Protein AF-A0AA92DVF0-F1 (afdb_monomer_lite)

Radius of gyration: 39.32 Å; chains: 1; bounding box: 80×49×133 Å

Foldseek 3Di:
DDDDDDDDDDDDDPPPDPPPPPLDDLVRLVVQLVVCVVVVPLVSNLVSLVSNVVVVDDPDLVSLVSPLVSCLVVVVNVVSQVSLVSSCVVCPPPDPCNVVSVVSNVVSCVVCVVVVVLVVVLVVQLVLQLDLVSNVVSVVVSVVVDPDDPDCVVCVVVSVVSVVVSVVCLVVLVVLLVVLVVQLVVLQVVLQDFDFFFWFAAADPVVQKTKTFGPDADDFDWKWWQFPVGDIFTWHWDDAPDRRMTIIHRPPCSVRDDGGITMTDRDDQCPDPSSVVSVVSSVVSCSSNVD

pLDDT: mean 74.43, std 17.53, range [37.34, 97.62]

Sequence (291 aa):
MHLAVPGFLAAALLVNAPSFAQALSFDQLADRLRSAIIADNQRQVLSVIEQIKATGQPAGNEILFFEGQARYRTGDTSNAFPVLVRYVNAVGQNGVNYPAAIQMLDAMEAKNAPYRNQMVQIIEGL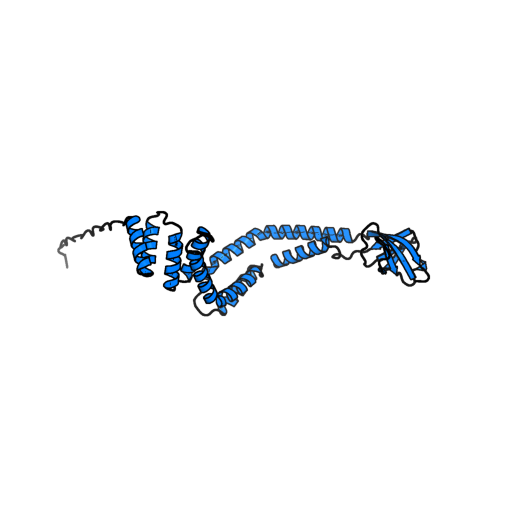IAAENATGARQRLSEAQQRLPGDQTLATFEPRIAKLEADAQRLRPRRERDLAVQQAALETCKADFQRTSSIGTIVDVKLDWAFAVVQFSGAVEPGPMEVVTADGPVITAKPGKVTGPNQLSISVGKEIAQVQVGQTVRRTYVAGETPACADAERMVKQLRQQLGL

Structure (mmCIF, N/CA/C/O backbone):
data_AF-A0AA92DVF0-F1
#
_entry.id   AF-A0AA92DVF0-F1
#
loop_
_atom_site.group_PDB
_atom_site.id
_atom_site.type_symbol
_atom_site.label_atom_id
_atom_site.label_alt_id
_atom_site.label_comp_id
_atom_site.label_asym_id
_atom_site.label_entity_id
_atom_site.label_seq_id
_atom_site.pdbx_PDB_ins_code
_atom_site.Cartn_x
_atom_site.Cartn_y
_atom_site.Cartn_z
_atom_site.occupancy
_atom_site.B_iso_or_equiv
_atom_site.auth_seq_id
_atom_site.auth_comp_id
_atom_site.auth_asym_id
_atom_site.auth_atom_id
_atom_site.pdbx_PDB_model_num
ATOM 1 N N . MET A 1 1 ? -8.403 -30.315 89.344 1.00 44.47 1 MET A N 1
ATOM 2 C CA . MET A 1 1 ? -8.737 -31.051 88.107 1.00 44.47 1 MET A CA 1
ATOM 3 C C . MET A 1 1 ? -10.126 -30.626 87.673 1.00 44.47 1 MET A C 1
ATOM 5 O O . MET A 1 1 ? -11.067 -30.788 88.435 1.00 44.47 1 MET A O 1
ATOM 9 N N . HIS A 1 2 ? -10.202 -29.972 86.516 1.00 44.72 2 HIS A N 1
ATOM 10 C CA . HIS A 1 2 ? -11.431 -29.504 85.877 1.00 44.72 2 HIS A CA 1
ATOM 11 C C . HIS A 1 2 ? -12.204 -30.671 85.258 1.00 44.72 2 HIS A C 1
ATOM 13 O O . HIS A 1 2 ? -11.570 -31.547 84.679 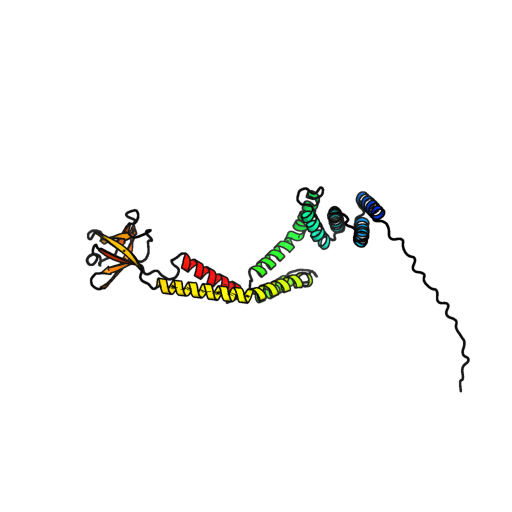1.00 44.72 2 HIS A O 1
ATOM 19 N N . LEU A 1 3 ? -13.538 -30.628 85.286 1.00 39.59 3 LEU A N 1
ATOM 20 C CA . LEU A 1 3 ? -14.384 -31.248 84.263 1.00 39.59 3 LEU A CA 1
ATOM 21 C C . LEU A 1 3 ? -15.698 -30.468 84.146 1.00 39.59 3 LEU A C 1
ATOM 23 O O . LEU A 1 3 ? -16.276 -30.028 85.137 1.00 39.59 3 LEU A O 1
ATOM 27 N N . ALA A 1 4 ? -16.057 -30.216 82.893 1.00 44.31 4 ALA A N 1
ATOM 28 C CA . ALA A 1 4 ? -16.919 -29.151 82.418 1.00 44.31 4 ALA A CA 1
ATOM 29 C C . ALA A 1 4 ? -18.378 -29.593 82.241 1.00 44.31 4 ALA A C 1
ATOM 31 O O . ALA A 1 4 ? -18.670 -30.747 81.936 1.00 44.31 4 ALA A O 1
ATOM 32 N N . VAL A 1 5 ? -19.274 -28.617 82.377 1.00 44.88 5 VAL A N 1
ATOM 33 C CA . VAL A 1 5 ? -20.696 -28.676 82.021 1.00 44.88 5 VAL A CA 1
ATOM 34 C C . VAL A 1 5 ? -20.841 -28.367 80.523 1.00 44.88 5 VAL A C 1
ATOM 36 O O . VAL A 1 5 ? -20.271 -27.367 80.082 1.00 44.88 5 VAL A O 1
ATOM 39 N N . PRO A 1 6 ? -21.608 -29.135 79.725 1.00 49.44 6 PRO A N 1
ATOM 40 C CA . PRO A 1 6 ? -21.949 -28.731 78.368 1.00 49.44 6 PRO A CA 1
ATOM 41 C C . PRO A 1 6 ? -23.251 -27.917 78.374 1.00 49.44 6 PRO A C 1
ATOM 43 O O . PRO A 1 6 ? -24.333 -28.438 78.640 1.00 49.44 6 PRO A O 1
ATOM 46 N N . GLY A 1 7 ? -23.137 -26.623 78.076 1.00 47.88 7 GLY A N 1
ATOM 47 C CA . GLY A 1 7 ? -24.266 -25.764 77.726 1.00 47.88 7 GLY A CA 1
ATOM 48 C C . GLY A 1 7 ? -24.576 -25.871 76.232 1.00 47.88 7 GLY A C 1
ATOM 49 O O . GLY A 1 7 ? -23.713 -25.605 75.398 1.00 47.88 7 GLY A O 1
ATOM 50 N N . PHE A 1 8 ? -25.807 -26.252 75.894 1.00 44.44 8 PHE A N 1
ATOM 51 C CA . PHE A 1 8 ? -26.343 -26.176 74.536 1.00 44.44 8 PHE A CA 1
ATOM 52 C C . PHE A 1 8 ? -26.750 -24.727 74.223 1.00 44.44 8 PHE A C 1
ATOM 54 O O . PHE A 1 8 ? -27.697 -24.206 74.807 1.00 44.44 8 PHE A O 1
ATOM 61 N N . LEU A 1 9 ? -26.054 -24.087 73.281 1.00 48.25 9 LEU A N 1
ATOM 62 C CA . LEU A 1 9 ? -26.496 -22.855 72.625 1.00 48.25 9 LEU A CA 1
ATOM 63 C C . LEU A 1 9 ? -27.202 -23.229 71.317 1.00 48.25 9 LEU A C 1
ATOM 65 O O . LEU A 1 9 ? -26.571 -23.706 70.375 1.00 48.25 9 LEU A O 1
ATOM 69 N N . ALA A 1 10 ? -28.517 -23.016 71.264 1.00 48.78 10 ALA A N 1
ATOM 70 C CA . ALA A 1 10 ? -29.298 -23.101 70.038 1.00 48.78 10 ALA A CA 1
ATOM 71 C C . ALA A 1 10 ? -29.093 -21.812 69.223 1.00 48.78 10 ALA A C 1
ATOM 73 O O . ALA A 1 10 ? -29.544 -20.738 69.620 1.00 48.78 10 ALA A O 1
ATOM 74 N N . ALA A 1 11 ? -28.393 -21.910 68.094 1.00 54.59 11 ALA A N 1
ATOM 75 C CA . ALA A 1 11 ? -28.257 -20.816 67.141 1.00 54.59 11 ALA A CA 1
ATOM 76 C C . ALA A 1 11 ? -29.515 -20.735 66.260 1.00 54.59 11 ALA A C 1
ATOM 78 O O . ALA A 1 11 ? -29.791 -21.635 65.467 1.00 54.59 11 ALA A O 1
ATOM 79 N N . ALA A 1 12 ? -30.275 -19.648 66.394 1.00 53.56 12 ALA A N 1
ATOM 80 C CA . ALA A 1 12 ? -31.343 -19.293 65.470 1.00 53.56 12 ALA A CA 1
ATOM 81 C C . ALA A 1 12 ? -30.730 -18.849 64.130 1.00 53.56 12 ALA A C 1
ATOM 83 O O . ALA A 1 12 ? -30.174 -17.758 64.013 1.00 53.56 12 ALA A O 1
ATOM 84 N N . LEU A 1 13 ? -30.816 -19.709 63.115 1.00 49.81 13 LEU A N 1
ATOM 85 C CA . LEU A 1 13 ? -30.497 -19.366 61.731 1.00 49.81 13 LEU A CA 1
ATOM 86 C C . LEU A 1 13 ? -31.631 -18.503 61.160 1.00 49.81 13 LEU A C 1
ATOM 88 O O . LEU A 1 13 ? -32.675 -19.009 60.756 1.00 49.81 13 LEU A O 1
ATOM 92 N N . LEU A 1 14 ? -31.416 -17.187 61.133 1.00 48.34 14 LEU A N 1
ATOM 93 C CA . LEU A 1 14 ? -32.176 -16.252 60.303 1.00 48.34 14 LEU A CA 1
ATOM 94 C C . LEU A 1 14 ? -31.907 -16.587 58.832 1.00 48.34 14 LEU A C 1
ATOM 96 O O . LEU A 1 14 ? -30.870 -16.234 58.272 1.00 48.34 14 LEU A O 1
ATOM 100 N N . VAL A 1 15 ? -32.843 -17.300 58.207 1.00 51.94 15 VAL A N 1
ATOM 101 C CA . VAL A 1 15 ? -32.852 -17.514 56.761 1.00 51.94 15 VAL A CA 1
ATOM 102 C C . VAL A 1 15 ? -33.201 -16.178 56.108 1.00 51.94 15 VAL A C 1
ATOM 104 O O . VAL A 1 15 ? -34.354 -15.753 56.109 1.00 51.94 15 VAL A O 1
ATOM 107 N N . ASN A 1 16 ? -32.185 -15.500 55.577 1.00 48.94 16 ASN A N 1
ATOM 108 C CA . ASN A 1 16 ? -32.344 -14.367 54.672 1.00 48.94 16 ASN A CA 1
ATOM 109 C C . ASN A 1 16 ? -33.044 -14.889 53.408 1.00 48.94 16 ASN A C 1
ATOM 111 O O . ASN A 1 16 ? -32.402 -15.462 52.527 1.00 48.94 16 ASN A O 1
ATOM 115 N N . ALA A 1 17 ? -34.371 -14.769 53.343 1.00 50.56 17 ALA A N 1
ATOM 116 C CA . ALA A 1 17 ? -35.107 -15.058 52.122 1.00 50.56 17 ALA A CA 1
ATOM 117 C C . ALA A 1 17 ? -34.643 -14.058 51.047 1.00 50.56 17 ALA A C 1
ATOM 119 O O . ALA A 1 17 ? -34.731 -12.849 51.280 1.00 50.56 17 ALA A O 1
ATOM 120 N N . PRO A 1 18 ? -34.121 -14.508 49.893 1.00 54.88 18 PRO A N 1
ATOM 121 C CA . PRO A 1 18 ? -33.790 -13.595 48.815 1.00 54.88 18 PRO A CA 1
ATOM 122 C C . PRO A 1 18 ? -35.089 -12.956 48.322 1.00 54.88 18 PRO A C 1
ATOM 124 O O . PRO A 1 18 ? -35.945 -13.618 47.736 1.00 54.88 18 PRO A O 1
ATOM 127 N N . SER A 1 19 ? -35.248 -11.658 48.581 1.00 48.78 19 SER A N 1
ATOM 128 C CA . SER A 1 19 ? -36.258 -10.842 47.919 1.00 48.78 19 SER A CA 1
ATOM 129 C C . SER A 1 19 ? -35.983 -10.896 46.421 1.00 48.78 19 SER A C 1
ATOM 131 O O . SER A 1 19 ? -35.044 -10.271 45.930 1.00 48.78 19 SER A O 1
ATOM 133 N N . PHE A 1 20 ? -36.785 -11.674 45.695 1.00 51.75 20 PHE A N 1
ATOM 134 C CA . PHE A 1 20 ? -36.816 -11.660 44.240 1.00 51.75 20 PHE A CA 1
ATOM 135 C C . PHE A 1 20 ? -37.270 -10.265 43.801 1.00 51.75 20 PHE A C 1
ATOM 137 O O . PHE A 1 20 ? -38.464 -9.973 43.747 1.00 51.75 20 PHE A O 1
ATOM 144 N N . ALA A 1 21 ? -36.312 -9.372 43.547 1.00 57.97 21 ALA A N 1
ATOM 145 C CA . ALA A 1 21 ? -36.584 -8.109 42.884 1.00 57.97 21 ALA A CA 1
ATOM 146 C C . ALA A 1 21 ? -37.240 -8.443 41.541 1.00 57.97 21 ALA A C 1
ATOM 148 O O . ALA A 1 21 ? -36.637 -9.118 40.705 1.00 57.97 21 ALA A O 1
ATOM 149 N N . GLN A 1 22 ? -38.499 -8.042 41.365 1.00 63.72 22 GLN A N 1
ATOM 150 C CA . GLN A 1 22 ? -39.211 -8.254 40.111 1.00 63.72 22 GLN A CA 1
ATOM 151 C C . GLN A 1 22 ? -38.410 -7.582 38.994 1.00 63.72 22 GLN A C 1
ATOM 153 O O . GLN A 1 22 ? -38.194 -6.369 39.024 1.00 63.72 22 GLN A O 1
ATOM 158 N N . ALA A 1 23 ? -37.924 -8.379 38.042 1.00 74.19 23 ALA A N 1
ATOM 159 C CA . ALA A 1 23 ? -37.260 -7.853 36.863 1.00 74.19 23 ALA A CA 1
ATOM 160 C C . ALA A 1 23 ? -38.262 -6.975 36.100 1.00 74.19 23 ALA A C 1
ATOM 162 O O . ALA A 1 23 ? -39.369 -7.419 35.791 1.00 74.19 23 ALA A O 1
ATOM 163 N N . LEU A 1 24 ? -37.894 -5.719 35.844 1.00 82.81 24 LEU A N 1
ATOM 164 C CA . LEU A 1 24 ? -38.727 -4.791 35.079 1.00 82.81 24 LEU A CA 1
ATOM 165 C C . LEU A 1 24 ? -38.908 -5.314 33.652 1.00 82.81 24 LEU A C 1
ATOM 167 O O . LEU A 1 24 ? -37.975 -5.874 33.072 1.00 82.81 24 LEU A O 1
ATOM 171 N N . SER A 1 25 ? -40.092 -5.103 33.077 1.00 88.62 25 SER A N 1
ATOM 172 C CA . SER A 1 25 ? -40.320 -5.431 31.669 1.00 88.62 25 SER A CA 1
ATOM 173 C C . SER A 1 25 ? -39.536 -4.486 30.753 1.00 88.62 25 SER A C 1
ATOM 175 O O . SER A 1 25 ? -39.168 -3.373 31.139 1.00 88.62 25 SER A O 1
ATOM 177 N N . PHE A 1 26 ? -39.301 -4.910 29.510 1.00 87.94 26 PHE A N 1
ATOM 178 C CA . PHE A 1 26 ? -38.619 -4.081 28.515 1.00 87.94 26 PHE A CA 1
ATOM 179 C C . PHE A 1 26 ? -39.342 -2.749 28.274 1.00 87.94 26 PHE A C 1
ATOM 181 O O . PHE A 1 26 ? -38.689 -1.710 28.249 1.00 87.94 26 PHE A O 1
ATOM 188 N N . ASP A 1 27 ? -40.676 -2.751 28.205 1.00 89.06 27 ASP A N 1
ATOM 189 C CA . ASP A 1 27 ? -41.469 -1.527 28.023 1.00 89.06 27 ASP A CA 1
ATOM 190 C C . ASP A 1 27 ? -41.260 -0.533 29.174 1.00 89.06 27 ASP A C 1
ATOM 192 O O . ASP A 1 27 ? -41.041 0.658 28.952 1.00 89.06 27 ASP A O 1
ATOM 196 N N . GLN A 1 28 ? -41.218 -1.028 30.417 1.00 92.56 28 GLN A N 1
ATOM 197 C CA . GLN A 1 28 ? -40.936 -0.196 31.589 1.00 92.56 28 GLN A CA 1
ATOM 198 C C . GLN A 1 28 ? -39.520 0.389 31.545 1.00 92.56 28 GLN A C 1
ATOM 200 O O . GLN A 1 28 ? -39.304 1.531 31.959 1.00 92.56 28 GLN A O 1
ATOM 205 N N . LEU A 1 29 ? -38.542 -0.378 31.056 1.00 93.00 29 LEU A N 1
ATOM 206 C CA . LEU A 1 29 ? -37.174 0.102 30.874 1.00 93.00 29 LEU A CA 1
ATOM 207 C C . LEU A 1 29 ? -37.075 1.128 29.738 1.00 93.00 29 LEU A C 1
ATOM 209 O O . LEU A 1 29 ? -36.377 2.129 29.893 1.00 93.00 29 LEU A O 1
ATOM 213 N N . ALA A 1 30 ? -37.799 0.932 28.636 1.00 90.94 30 ALA A N 1
ATOM 214 C CA . ALA A 1 30 ? -37.848 1.867 27.517 1.00 90.94 30 ALA A CA 1
ATOM 215 C C . ALA A 1 30 ? -38.455 3.218 27.931 1.00 90.94 30 ALA A C 1
ATOM 217 O O . ALA A 1 30 ? -37.895 4.272 27.616 1.00 90.94 30 ALA A O 1
ATOM 218 N N . ASP A 1 31 ? -39.542 3.205 28.707 1.00 93.25 31 ASP A N 1
ATOM 219 C CA . ASP A 1 31 ? -40.141 4.426 29.249 1.00 93.25 31 ASP A CA 1
ATOM 220 C C . ASP A 1 31 ? -39.204 5.129 30.238 1.00 93.25 31 ASP A C 1
ATOM 222 O O . ASP A 1 31 ? -39.013 6.344 30.152 1.00 93.25 31 ASP A O 1
ATOM 226 N N . ARG A 1 32 ? -38.530 4.376 31.120 1.00 95.00 32 ARG A N 1
ATOM 227 C CA . ARG A 1 32 ? -37.506 4.935 32.020 1.00 95.00 32 ARG A CA 1
ATOM 228 C C . ARG A 1 32 ? -36.341 5.557 31.261 1.00 95.00 32 ARG A C 1
ATOM 230 O O . ARG A 1 32 ? -35.862 6.615 31.666 1.00 95.00 32 ARG A O 1
ATOM 237 N N . LEU A 1 33 ? -35.891 4.926 30.176 1.00 95.69 33 LEU A N 1
ATOM 238 C CA . LEU A 1 33 ? -34.829 5.461 29.330 1.00 95.69 33 LEU A CA 1
ATOM 239 C C . LEU A 1 33 ? -35.277 6.780 28.699 1.00 95.69 33 LEU A C 1
ATOM 241 O O . LEU A 1 33 ? -34.550 7.768 28.773 1.00 95.69 33 LEU A O 1
ATOM 245 N N . ARG A 1 34 ? -36.497 6.825 28.151 1.00 94.00 34 ARG A N 1
ATOM 246 C CA . ARG A 1 34 ? -37.074 8.048 27.583 1.00 94.00 34 ARG A CA 1
ATOM 247 C C . ARG A 1 34 ? -37.137 9.168 28.624 1.00 94.00 34 ARG A C 1
ATOM 249 O O . ARG A 1 34 ? -36.695 10.278 28.340 1.00 94.00 34 ARG A O 1
ATOM 256 N N . SER A 1 35 ? -37.625 8.883 29.832 1.00 96.06 35 SER A N 1
ATOM 257 C CA . SER A 1 35 ? -37.661 9.861 30.926 1.00 96.06 35 SER A CA 1
ATOM 258 C C . SER A 1 35 ? -36.265 10.353 31.312 1.00 96.06 35 SER A C 1
ATOM 260 O O . SER A 1 35 ? -36.084 11.551 31.509 1.00 96.06 35 SER A O 1
ATOM 262 N N . ALA A 1 36 ? -35.273 9.461 31.381 1.00 96.38 36 ALA A N 1
ATOM 263 C CA . ALA A 1 36 ? -33.895 9.825 31.708 1.00 96.38 36 ALA A CA 1
ATOM 264 C C . ALA A 1 36 ? -33.249 10.717 30.634 1.00 96.38 36 ALA A C 1
ATOM 266 O O . ALA A 1 36 ? -32.546 11.665 30.980 1.00 96.38 36 ALA A O 1
ATOM 267 N N . ILE A 1 37 ? -33.521 10.446 29.351 1.00 95.56 37 ILE A N 1
ATOM 268 C CA . ILE A 1 37 ? -33.066 11.270 28.221 1.00 95.56 37 ILE A CA 1
ATOM 269 C C . ILE A 1 37 ? -33.705 12.662 28.282 1.00 95.56 37 ILE A C 1
ATOM 271 O O . ILE A 1 37 ? -32.996 13.660 28.183 1.00 95.56 37 ILE A O 1
ATOM 275 N N . ILE A 1 38 ? -35.026 12.742 28.485 1.00 95.44 38 ILE A N 1
ATOM 276 C CA . ILE A 1 38 ? -35.753 14.022 28.586 1.00 95.44 38 ILE A CA 1
ATOM 277 C C . ILE A 1 38 ? -35.256 14.845 29.781 1.00 95.44 38 ILE A C 1
ATOM 279 O O . ILE A 1 38 ? -35.115 16.059 29.675 1.00 95.44 38 ILE A O 1
ATOM 283 N N . ALA A 1 39 ? -34.965 14.188 30.904 1.00 96.00 39 ALA A N 1
ATOM 284 C CA . ALA A 1 39 ? -34.434 14.828 32.104 1.00 96.00 39 ALA A CA 1
ATOM 285 C C . ALA A 1 39 ? -32.934 15.182 32.015 1.00 96.00 39 ALA A C 1
ATOM 287 O O . ALA A 1 39 ? -32.376 15.663 32.999 1.00 96.00 39 ALA A O 1
ATOM 288 N N . ASP A 1 40 ? -32.272 14.907 30.885 1.00 95.31 40 ASP A N 1
ATOM 289 C CA . ASP A 1 40 ? -30.829 15.092 30.670 1.00 95.31 40 ASP A CA 1
ATOM 290 C C . ASP A 1 40 ? -29.941 14.399 31.733 1.00 95.31 40 ASP A C 1
ATOM 292 O O . ASP A 1 40 ? -28.803 14.791 32.004 1.00 95.31 40 ASP A O 1
ATOM 296 N N . ASN A 1 41 ? -30.448 13.329 32.358 1.00 97.38 41 ASN A N 1
ATOM 297 C CA . ASN A 1 41 ? -29.764 12.630 33.443 1.00 97.38 41 ASN A CA 1
ATOM 298 C C . ASN A 1 41 ? -28.877 11.501 32.902 1.00 97.38 41 ASN A C 1
ATOM 300 O O . ASN A 1 41 ? -29.259 10.330 32.869 1.00 97.38 41 ASN A O 1
ATOM 304 N N . GLN A 1 42 ? -27.651 11.851 32.521 1.00 97.19 42 GLN A N 1
ATOM 305 C CA . GLN A 1 42 ? -26.727 10.943 31.831 1.00 97.19 42 GLN A CA 1
ATOM 306 C C . GLN A 1 42 ? -26.360 9.688 32.636 1.00 97.19 42 GLN A C 1
ATOM 308 O O . GLN A 1 42 ? -26.254 8.599 32.075 1.00 97.19 42 GLN A O 1
ATOM 313 N N . ARG A 1 43 ? -26.228 9.794 33.966 1.00 95.81 43 ARG A N 1
ATOM 314 C CA . ARG A 1 43 ? -25.965 8.620 34.822 1.00 95.81 43 ARG A CA 1
ATOM 315 C C . ARG A 1 43 ? -27.140 7.645 34.808 1.00 95.81 43 ARG A C 1
ATOM 317 O O . ARG A 1 43 ? -26.937 6.435 34.761 1.00 95.81 43 ARG A O 1
ATOM 324 N N . GLN A 1 44 ? -28.362 8.173 34.827 1.00 96.25 44 GLN A N 1
ATOM 325 C CA . GLN A 1 44 ? -29.567 7.356 34.750 1.00 96.25 44 GLN A CA 1
ATOM 326 C C . GLN A 1 44 ? -29.741 6.745 33.356 1.00 96.25 44 GLN A C 1
ATOM 328 O O . GLN A 1 44 ? -30.097 5.574 33.272 1.00 96.25 44 GLN A O 1
ATOM 333 N N . VAL A 1 45 ? -29.419 7.477 32.282 1.00 97.62 45 VAL A N 1
ATOM 334 C CA . VAL A 1 45 ? -29.387 6.933 30.912 1.00 97.62 45 VAL A CA 1
ATOM 335 C C . VAL A 1 45 ? -28.475 5.707 30.846 1.00 97.62 45 VAL A C 1
ATOM 337 O O . VAL A 1 45 ? -28.922 4.644 30.424 1.00 97.62 45 VAL A O 1
ATOM 340 N N . LEU A 1 46 ? -27.234 5.811 31.336 1.00 97.25 46 LEU A N 1
ATOM 341 C CA . LEU A 1 46 ? -26.288 4.687 31.339 1.00 97.25 46 LEU A CA 1
ATOM 342 C C . LEU A 1 46 ? -26.800 3.499 32.159 1.00 97.25 46 LEU A C 1
ATOM 344 O O . LEU A 1 46 ? -26.804 2.373 31.665 1.00 97.25 46 LEU A O 1
ATOM 348 N N . SER A 1 47 ? -27.303 3.753 33.370 1.00 96.38 47 SER A N 1
ATOM 349 C CA . SER A 1 47 ? -27.841 2.701 34.239 1.00 96.38 47 SER A CA 1
ATOM 350 C C . SER A 1 47 ? -29.033 1.968 33.614 1.00 96.38 47 SER A C 1
ATOM 352 O O . SER A 1 47 ? -29.132 0.745 33.720 1.00 96.38 47 SER A O 1
ATOM 354 N N . VAL A 1 48 ? -29.940 2.685 32.942 1.00 95.88 48 VAL A N 1
ATOM 355 C CA . VAL A 1 48 ? -31.099 2.065 32.283 1.00 95.88 48 VAL A CA 1
ATOM 356 C C . VAL A 1 48 ? -30.674 1.302 31.026 1.00 95.88 48 VAL A C 1
ATOM 358 O O . VAL A 1 48 ? -31.181 0.211 30.786 1.00 95.88 48 VAL A O 1
ATOM 361 N N . ILE A 1 49 ? -29.708 1.807 30.252 1.00 96.50 49 ILE A N 1
ATOM 362 C CA . ILE A 1 49 ? -29.163 1.092 29.086 1.00 96.50 49 ILE A CA 1
ATOM 363 C C . ILE A 1 49 ? -28.509 -0.232 29.500 1.00 96.50 49 ILE A C 1
ATOM 365 O O . ILE A 1 49 ? -28.697 -1.242 28.823 1.00 96.50 49 ILE A O 1
ATOM 369 N N . GLU A 1 50 ? -27.777 -0.263 30.615 1.00 94.81 50 GLU A N 1
ATOM 370 C CA . GLU A 1 50 ? -27.214 -1.506 31.155 1.00 94.81 50 GLU A CA 1
ATOM 371 C C . GLU A 1 50 ? -28.306 -2.507 31.551 1.00 94.81 50 GLU A C 1
ATOM 373 O O . GLU A 1 50 ? -28.206 -3.685 31.207 1.00 94.81 50 GLU A O 1
ATOM 378 N N . GLN A 1 51 ? -29.389 -2.039 32.183 1.00 94.12 51 GLN A N 1
ATOM 379 C CA . GLN A 1 51 ? -30.550 -2.879 32.497 1.00 94.12 51 GLN A CA 1
ATOM 380 C C . GLN A 1 51 ? -31.218 -3.426 31.229 1.00 94.12 51 GLN A C 1
ATOM 382 O O . GLN A 1 51 ? -31.528 -4.613 31.176 1.00 94.12 51 GLN A O 1
ATOM 387 N N . ILE A 1 52 ? -31.384 -2.603 30.186 1.00 92.75 52 ILE A N 1
ATOM 388 C CA . ILE A 1 52 ? -31.934 -3.039 28.893 1.00 92.75 52 ILE A CA 1
ATOM 389 C C . ILE A 1 52 ? -31.045 -4.117 28.270 1.00 92.75 52 ILE A C 1
ATOM 391 O O . ILE A 1 52 ? -31.549 -5.162 27.866 1.00 92.75 52 ILE A O 1
ATOM 395 N N . LYS A 1 53 ? -29.722 -3.923 28.242 1.00 91.38 53 LYS A N 1
ATOM 396 C CA . LYS A 1 53 ? -28.777 -4.925 27.719 1.00 91.38 53 LYS A CA 1
ATOM 397 C C . LYS A 1 53 ? -28.842 -6.241 28.493 1.00 91.38 53 LYS A C 1
ATOM 399 O O . LYS A 1 53 ? -28.765 -7.303 27.880 1.00 91.38 53 LYS A O 1
ATOM 404 N N . ALA A 1 54 ? -29.021 -6.178 29.813 1.00 90.44 54 ALA A N 1
ATOM 405 C CA . ALA A 1 54 ? -29.151 -7.360 30.663 1.00 90.44 54 ALA A CA 1
ATOM 406 C C . ALA A 1 54 ? -30.406 -8.196 30.353 1.00 90.44 54 ALA A C 1
ATOM 408 O O . ALA A 1 54 ? -30.419 -9.390 30.640 1.00 90.44 54 ALA A O 1
ATOM 409 N N . THR A 1 55 ? -31.433 -7.614 29.720 1.00 88.88 55 THR A N 1
ATOM 410 C CA . THR A 1 55 ? -32.605 -8.379 29.252 1.00 88.88 55 THR A CA 1
ATOM 411 C C . THR A 1 55 ? -32.302 -9.284 28.053 1.00 88.88 55 THR A C 1
ATOM 413 O O . THR A 1 55 ? -33.086 -10.183 27.758 1.00 88.88 55 THR A O 1
ATOM 416 N N . GLY A 1 56 ? -31.201 -9.041 27.328 1.00 87.38 56 GLY A N 1
ATOM 417 C CA . GLY A 1 56 ? -30.859 -9.748 26.089 1.00 87.38 56 GLY A CA 1
ATOM 418 C C . GLY A 1 56 ? -31.763 -9.422 24.892 1.00 87.38 56 GLY A C 1
ATOM 419 O O . GLY A 1 56 ? -31.559 -9.975 23.812 1.00 87.38 56 GLY A O 1
ATOM 420 N N . GLN A 1 57 ? -32.748 -8.536 25.055 1.00 85.00 57 GLN A N 1
ATOM 421 C CA . GLN A 1 57 ? -33.652 -8.145 23.977 1.00 85.00 57 GLN A CA 1
ATOM 422 C C . GLN A 1 57 ? -33.006 -7.107 23.039 1.00 85.00 57 GLN A C 1
ATOM 424 O O . GLN A 1 57 ? -32.220 -6.264 23.484 1.00 85.00 57 GLN A O 1
ATOM 429 N N . PRO A 1 58 ? -33.325 -7.135 21.732 1.00 85.19 58 PRO A N 1
ATOM 430 C CA . PRO A 1 58 ? -32.795 -6.173 20.773 1.00 85.19 58 PRO A CA 1
ATOM 431 C C . PRO A 1 58 ? -33.407 -4.783 21.002 1.00 85.19 58 PRO A C 1
ATOM 433 O O . PRO A 1 58 ? -34.596 -4.575 20.789 1.00 85.19 58 PRO A O 1
ATOM 436 N N . ALA A 1 59 ? -32.581 -3.813 21.398 1.00 83.00 59 ALA A N 1
ATOM 437 C CA . ALA A 1 59 ? -33.024 -2.459 21.756 1.00 83.00 59 ALA A CA 1
ATOM 438 C C . ALA A 1 59 ? -32.897 -1.411 20.628 1.00 83.00 59 ALA A C 1
ATOM 440 O O . ALA A 1 59 ? -33.002 -0.211 20.881 1.00 83.00 59 ALA A O 1
ATOM 441 N N . GLY A 1 60 ? -32.656 -1.852 19.389 1.00 89.19 60 GLY A N 1
ATOM 442 C CA . GLY A 1 60 ? -32.389 -0.970 18.248 1.00 89.19 60 GLY A CA 1
ATOM 443 C C . GLY A 1 60 ? -30.983 -0.361 18.266 1.00 89.19 60 GLY A C 1
ATOM 444 O O . GLY A 1 60 ? -30.206 -0.559 19.200 1.00 89.19 60 GLY A O 1
ATOM 445 N N . ASN A 1 61 ? -30.633 0.375 17.209 1.00 88.75 61 ASN A N 1
ATOM 446 C CA . ASN A 1 61 ? -29.305 0.985 17.077 1.00 88.75 61 ASN A CA 1
ATOM 447 C C . ASN A 1 61 ? -29.212 2.314 17.842 1.00 88.75 61 ASN A C 1
ATOM 449 O O . ASN A 1 61 ? -28.132 2.732 18.249 1.00 88.75 61 ASN A O 1
ATOM 453 N N . GLU A 1 62 ? -30.342 2.965 18.086 1.00 92.25 62 GLU A N 1
ATOM 454 C CA . GLU A 1 62 ? -30.486 4.249 18.765 1.00 92.25 62 GLU A CA 1
ATOM 455 C C . GLU A 1 62 ? -29.962 4.199 20.202 1.00 92.25 62 GLU A C 1
ATOM 457 O O . GLU A 1 62 ? -29.422 5.190 20.695 1.00 92.25 62 GLU A O 1
ATOM 462 N N . ILE A 1 63 ? -30.029 3.032 20.851 1.00 95.19 63 ILE A N 1
ATOM 463 C CA . ILE A 1 63 ? -29.453 2.837 22.182 1.00 95.19 63 ILE A CA 1
ATOM 464 C C . ILE A 1 63 ? -27.939 3.094 22.194 1.00 95.19 63 ILE A C 1
ATOM 466 O O . ILE A 1 63 ? -27.418 3.623 23.172 1.00 95.19 63 ILE A O 1
ATOM 470 N N . LEU A 1 64 ? -27.238 2.788 21.093 1.00 90.19 64 LEU A N 1
ATOM 471 C CA . LEU A 1 64 ? -25.806 3.053 20.955 1.00 90.19 64 LEU A CA 1
ATOM 472 C C . LEU A 1 64 ? -25.540 4.559 20.915 1.00 90.19 64 LEU A C 1
ATOM 474 O O . LEU A 1 64 ? -24.590 5.028 21.533 1.00 90.19 64 LEU A O 1
ATOM 478 N N . PHE A 1 65 ? -26.386 5.335 20.234 1.00 96.75 65 PHE A N 1
ATOM 479 C CA . PHE A 1 65 ? -26.242 6.789 20.222 1.00 96.75 65 PHE A CA 1
ATOM 480 C C . PHE A 1 65 ? -26.422 7.379 21.624 1.00 96.75 65 PHE A C 1
ATOM 482 O O . PHE A 1 65 ? -25.558 8.127 22.078 1.00 96.75 65 PHE A O 1
ATOM 489 N N . PHE A 1 66 ? -27.497 7.013 22.328 1.00 97.62 66 PHE A N 1
ATOM 490 C CA . PHE A 1 66 ? -27.764 7.545 23.668 1.00 97.62 66 PHE A CA 1
ATOM 491 C C . PHE A 1 66 ? -26.714 7.108 24.691 1.00 97.62 66 PHE A C 1
ATOM 493 O O . PHE A 1 66 ? -26.298 7.915 25.520 1.00 97.62 66 PHE A O 1
ATOM 500 N N . GLU A 1 67 ? -26.214 5.873 24.603 1.00 96.81 67 GLU A N 1
ATOM 501 C CA . GLU A 1 67 ? -25.087 5.428 25.424 1.00 96.81 67 GLU A CA 1
ATOM 502 C C . GLU A 1 67 ? -23.826 6.249 25.134 1.00 96.81 67 GLU A C 1
ATOM 504 O O . GLU A 1 67 ? -23.174 6.738 26.056 1.00 96.81 67 GLU A O 1
ATOM 509 N N . GLY A 1 68 ? -23.486 6.416 23.855 1.00 94.31 68 GLY A N 1
ATOM 510 C CA . GLY A 1 68 ? -22.312 7.170 23.429 1.00 94.31 68 GLY A CA 1
ATOM 511 C C . GLY A 1 68 ? -22.369 8.635 23.862 1.00 94.31 68 GLY A C 1
ATOM 512 O O . GLY A 1 68 ? -21.404 9.153 24.423 1.00 94.31 68 GLY A O 1
ATOM 513 N N . GLN A 1 69 ? -23.522 9.281 23.674 1.00 97.25 69 GLN A N 1
ATOM 514 C CA . GLN A 1 69 ? -23.781 10.650 24.116 1.00 97.25 69 GLN A CA 1
ATOM 515 C C . GLN A 1 69 ? -23.670 10.779 25.638 1.00 97.25 69 GLN A C 1
ATOM 517 O O . GLN A 1 69 ? -23.033 11.717 26.122 1.00 97.25 69 GLN A O 1
ATOM 522 N N . ALA A 1 70 ? -24.249 9.843 26.393 1.00 97.62 70 ALA A N 1
ATOM 523 C CA . ALA A 1 70 ? -24.213 9.889 27.847 1.00 97.62 70 ALA A CA 1
ATOM 524 C C . ALA A 1 70 ? -22.793 9.745 28.394 1.00 97.62 70 ALA A C 1
ATOM 526 O O . ALA A 1 70 ? -22.372 10.574 29.200 1.00 97.62 70 ALA A O 1
ATOM 527 N N . ARG A 1 71 ? -22.015 8.780 27.883 1.00 94.94 71 ARG A N 1
ATOM 528 C CA . ARG A 1 71 ? -20.594 8.617 28.241 1.00 94.94 71 ARG A CA 1
ATOM 529 C C . ARG A 1 71 ? -19.773 9.856 27.902 1.00 94.94 71 ARG A C 1
ATOM 531 O O . ARG A 1 71 ? -18.972 10.311 28.716 1.00 94.94 71 ARG A O 1
ATOM 538 N N . TYR A 1 72 ? -19.999 10.434 26.721 1.00 94.44 72 TYR A N 1
ATOM 539 C CA . TYR A 1 72 ? -19.320 11.656 26.301 1.00 94.44 72 TYR A CA 1
ATOM 540 C C . TYR A 1 72 ? -19.602 12.813 27.269 1.00 94.44 72 TYR A C 1
ATOM 542 O O . TYR A 1 72 ? -18.671 13.460 27.751 1.00 94.44 72 TYR A O 1
ATOM 550 N N . ARG A 1 73 ? -20.875 13.029 27.621 1.00 95.25 73 ARG A N 1
ATOM 551 C CA . ARG A 1 73 ? -21.300 14.091 28.547 1.00 95.25 73 ARG A CA 1
ATOM 552 C C . ARG A 1 73 ? -20.820 13.876 29.982 1.00 95.25 73 ARG A C 1
ATOM 554 O O . ARG A 1 73 ? -20.576 14.854 30.680 1.00 95.25 73 ARG A O 1
ATOM 561 N N . THR A 1 74 ? -20.627 12.633 30.423 1.00 93.69 74 THR A N 1
ATOM 562 C CA . THR A 1 74 ? -20.022 12.332 31.734 1.00 93.69 74 THR A CA 1
ATOM 563 C C . THR A 1 74 ? -18.491 12.399 31.736 1.00 93.69 74 THR A C 1
ATOM 565 O O . THR A 1 74 ? -17.882 12.124 32.765 1.00 93.69 74 THR A O 1
ATOM 568 N N . GLY A 1 75 ? -17.855 12.748 30.611 1.00 89.94 75 GLY A N 1
ATOM 569 C CA . GLY A 1 75 ? -16.396 12.823 30.478 1.00 89.94 75 GLY A CA 1
ATOM 570 C C . GLY A 1 75 ? -15.705 11.477 30.226 1.00 89.94 75 GLY A C 1
ATOM 571 O O . GLY A 1 75 ? -14.485 11.443 30.067 1.00 89.94 75 GLY A O 1
ATOM 572 N N . ASP A 1 76 ? -16.463 10.384 30.110 1.00 87.31 76 ASP A N 1
ATOM 573 C CA . ASP A 1 76 ? -15.982 9.025 29.825 1.00 87.31 76 ASP A CA 1
ATOM 574 C C . ASP A 1 76 ? -15.732 8.838 28.315 1.00 87.31 76 ASP A C 1
ATOM 576 O O . ASP A 1 76 ? -16.334 8.014 27.622 1.00 87.31 76 ASP A O 1
ATOM 580 N N . THR A 1 77 ? -14.871 9.697 27.767 1.00 83.25 77 THR A N 1
ATOM 581 C CA . THR A 1 77 ? -14.630 9.803 26.318 1.00 83.25 77 THR A CA 1
ATOM 582 C C . THR A 1 77 ? -13.995 8.548 25.712 1.00 83.25 77 THR A C 1
ATOM 584 O O . THR A 1 77 ? -14.282 8.219 24.560 1.00 83.25 77 THR A O 1
ATOM 587 N N . SER A 1 78 ? -13.194 7.807 26.487 1.00 75.56 78 SER A N 1
ATOM 588 C CA . SER A 1 78 ? -12.561 6.550 26.064 1.00 75.56 78 SER A CA 1
ATOM 589 C C . SER A 1 78 ? -13.589 5.467 25.739 1.00 75.56 78 SER A C 1
ATOM 591 O O . SER A 1 78 ? -13.433 4.760 24.744 1.00 75.56 78 SER A O 1
ATOM 593 N N . ASN A 1 79 ? -14.665 5.370 26.524 1.00 80.25 79 ASN A N 1
ATOM 594 C CA . ASN A 1 79 ? -15.755 4.430 26.268 1.00 80.25 79 ASN A CA 1
ATOM 595 C C . ASN A 1 79 ? -16.833 5.014 25.340 1.00 80.25 79 ASN A C 1
ATOM 597 O O . ASN A 1 79 ? -17.519 4.256 24.655 1.00 80.25 79 ASN A O 1
ATOM 601 N N . ALA A 1 80 ? -16.980 6.341 25.272 1.00 82.69 80 ALA A N 1
ATOM 602 C CA . ALA A 1 80 ? -17.912 6.998 24.354 1.00 82.69 80 ALA A CA 1
ATOM 603 C C . ALA A 1 80 ? -17.543 6.764 22.879 1.00 82.69 80 ALA A C 1
ATOM 605 O O . ALA A 1 80 ? -18.405 6.417 22.068 1.00 82.69 80 ALA A O 1
ATOM 606 N N . PHE A 1 81 ? -16.258 6.905 22.537 1.00 79.62 81 PHE A N 1
ATOM 607 C CA . PHE A 1 81 ? -15.762 6.803 21.163 1.00 79.62 81 PHE A CA 1
ATOM 608 C C . PHE A 1 81 ? -16.128 5.475 20.464 1.00 79.62 81 PHE A C 1
ATOM 610 O O . PHE A 1 81 ? -16.815 5.512 19.439 1.00 79.62 81 PHE A O 1
ATOM 617 N N . PRO A 1 82 ? -15.765 4.283 20.989 1.00 67.25 82 PRO A N 1
ATOM 618 C CA . PRO A 1 82 ? -16.095 3.016 20.331 1.00 67.25 82 PRO A CA 1
ATOM 619 C C . PRO A 1 82 ? -17.606 2.742 20.271 1.00 67.25 82 PRO A C 1
ATOM 621 O O . PRO A 1 82 ? -18.072 2.008 19.398 1.00 67.25 82 PRO A O 1
ATOM 624 N N . VAL A 1 83 ? -18.402 3.310 21.182 1.00 78.88 83 VAL A N 1
ATOM 625 C CA . VAL A 1 83 ? -19.866 3.197 21.150 1.00 78.88 83 VAL A CA 1
ATOM 626 C C . VAL A 1 83 ? -20.451 4.017 19.993 1.00 78.88 83 VAL A C 1
ATOM 628 O O . VAL A 1 83 ? -21.233 3.478 19.210 1.00 78.88 83 VAL A O 1
ATOM 631 N N . LEU A 1 84 ? -20.025 5.271 19.821 1.00 72.00 84 LEU A N 1
ATOM 632 C CA . LEU A 1 84 ? -20.504 6.139 18.738 1.00 72.00 84 LEU A CA 1
ATOM 633 C C . LEU A 1 84 ? -20.049 5.667 17.352 1.00 72.00 84 LEU A C 1
ATOM 635 O O . LEU A 1 84 ? -20.829 5.741 16.407 1.00 72.00 84 LEU A O 1
ATOM 639 N N . VAL A 1 85 ? -18.841 5.106 17.226 1.00 69.69 85 VAL A N 1
ATOM 640 C CA . VAL A 1 85 ? -18.393 4.476 15.969 1.00 69.69 85 VAL A CA 1
ATOM 641 C C . VAL A 1 85 ? -19.303 3.304 15.586 1.00 69.69 85 VAL A C 1
ATOM 643 O O . VAL A 1 85 ? -19.698 3.182 14.427 1.00 69.69 85 VAL A O 1
ATOM 646 N N . ARG A 1 86 ? -19.688 2.455 16.551 1.00 74.75 86 ARG A N 1
ATOM 647 C CA . ARG A 1 86 ? -20.641 1.360 16.296 1.00 74.75 86 ARG A CA 1
ATOM 648 C C . ARG A 1 86 ? -22.005 1.882 15.856 1.00 74.75 86 ARG A C 1
ATOM 650 O O . ARG A 1 86 ? -22.569 1.313 14.929 1.00 74.75 86 ARG A O 1
ATOM 657 N N . TYR A 1 87 ? -22.503 2.956 16.474 1.00 86.88 87 TYR A N 1
ATOM 658 C CA . TYR A 1 87 ? -23.741 3.609 16.041 1.00 86.88 87 TYR A CA 1
ATOM 659 C C . TYR A 1 87 ? -23.646 4.056 14.577 1.00 86.88 87 TYR A C 1
ATOM 661 O O . TYR A 1 87 ? -24.442 3.607 13.756 1.00 86.88 87 TYR A O 1
ATOM 669 N N . VAL A 1 88 ? -22.635 4.864 14.239 1.00 68.00 88 VAL A N 1
ATOM 670 C CA . VAL A 1 88 ? -22.416 5.405 12.887 1.00 68.00 88 VAL A CA 1
ATOM 671 C C . VAL A 1 88 ? -22.338 4.295 11.835 1.00 68.00 88 VAL A C 1
ATOM 673 O O . VAL A 1 88 ? -22.989 4.389 10.796 1.00 68.00 88 VAL A O 1
ATOM 676 N N . ASN A 1 89 ? -21.608 3.216 12.124 1.00 62.62 89 ASN A N 1
ATOM 677 C CA . ASN A 1 89 ? -21.493 2.072 11.218 1.00 62.62 89 ASN A CA 1
ATOM 678 C C . ASN A 1 89 ? -22.812 1.307 11.048 1.00 62.62 89 ASN A C 1
ATOM 680 O O . ASN A 1 89 ? -23.058 0.756 9.979 1.00 62.62 89 ASN A O 1
ATOM 684 N N . ALA A 1 90 ? -23.646 1.250 12.088 1.00 72.44 90 ALA A N 1
ATOM 685 C CA . ALA A 1 90 ? -24.902 0.509 12.059 1.00 72.44 90 ALA A CA 1
ATOM 686 C C . ALA A 1 90 ? -26.026 1.262 11.331 1.00 72.44 90 A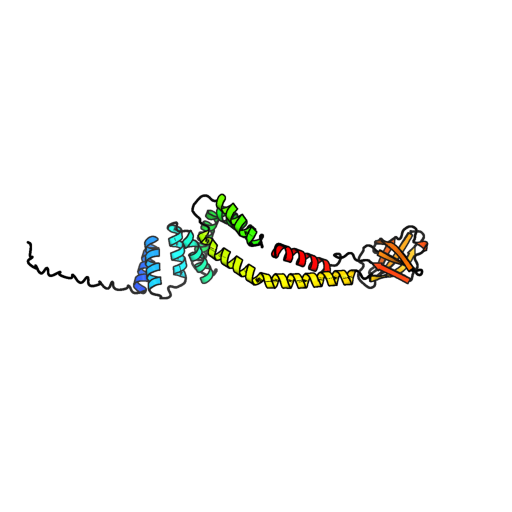LA A C 1
ATOM 688 O O . ALA A 1 90 ? -26.825 0.632 10.643 1.00 72.44 90 ALA A O 1
ATOM 689 N N . VAL A 1 91 ? -26.105 2.592 11.476 1.00 73.12 91 VAL A N 1
ATOM 690 C CA . VAL A 1 91 ? -27.176 3.399 10.855 1.00 73.12 91 VAL A CA 1
ATOM 691 C C . VAL A 1 91 ? -26.785 4.031 9.518 1.00 73.12 91 VAL A C 1
ATOM 693 O O . VAL A 1 91 ? -27.661 4.370 8.722 1.00 73.12 91 VAL A O 1
ATOM 696 N N . GLY A 1 92 ? -25.485 4.201 9.255 1.00 60.53 92 GLY A N 1
ATOM 697 C CA . GLY A 1 92 ? -24.991 4.932 8.090 1.00 60.53 92 GLY A CA 1
ATOM 698 C C . GLY A 1 92 ? -25.412 6.409 8.080 1.00 60.53 92 GLY A C 1
ATOM 699 O O . GLY A 1 92 ? -25.921 6.950 9.060 1.00 60.53 92 GLY A O 1
ATOM 700 N N . GLN A 1 93 ? -25.217 7.077 6.941 1.00 65.81 93 GLN A N 1
ATOM 701 C CA . GLN A 1 93 ? -25.440 8.527 6.798 1.00 65.81 93 GLN A CA 1
ATOM 702 C C . GLN A 1 93 ? -26.911 8.959 6.938 1.00 65.81 93 GLN A C 1
ATOM 704 O O . GLN A 1 93 ? -27.183 10.133 7.170 1.00 65.81 93 GLN A O 1
ATOM 709 N N . ASN A 1 94 ? -27.855 8.020 6.828 1.00 75.00 94 ASN A N 1
ATOM 710 C CA . ASN A 1 94 ? -29.294 8.291 6.892 1.00 75.00 94 ASN A CA 1
ATOM 711 C C . ASN A 1 94 ? -29.860 8.250 8.324 1.00 75.00 94 ASN A C 1
ATOM 713 O O . ASN A 1 94 ? -31.057 8.459 8.515 1.00 75.00 94 ASN A O 1
ATOM 717 N N . GLY A 1 95 ? -29.041 7.945 9.337 1.00 79.25 95 GLY A N 1
ATOM 718 C CA . GLY A 1 95 ? -29.495 7.880 10.724 1.00 79.25 95 GLY A CA 1
ATOM 719 C C . GLY A 1 95 ? -29.873 9.253 11.288 1.00 79.25 95 GLY A C 1
ATOM 720 O O . GLY A 1 95 ? -29.125 10.215 11.136 1.00 79.25 95 GLY A O 1
ATOM 721 N N . VAL A 1 96 ? -30.990 9.333 12.020 1.00 91.50 96 VAL A N 1
ATOM 722 C CA . VAL A 1 96 ? -31.500 10.592 12.609 1.00 91.50 96 VAL A CA 1
ATOM 723 C C . VAL A 1 96 ? -30.447 11.301 13.470 1.00 91.50 96 VAL A C 1
ATOM 725 O O . VAL A 1 96 ? -30.314 12.520 13.403 1.00 91.50 96 VAL A O 1
ATOM 728 N N . ASN A 1 97 ? -29.655 10.545 14.237 1.00 91.38 97 ASN A N 1
ATOM 729 C CA . ASN A 1 97 ? -28.615 11.104 15.104 1.00 91.38 97 ASN A CA 1
ATOM 730 C C . ASN A 1 97 ? -27.204 11.043 14.491 1.00 91.38 97 ASN A C 1
ATOM 732 O O . ASN A 1 97 ? -26.230 11.321 15.191 1.00 91.38 97 ASN A O 1
ATOM 736 N N . TYR A 1 98 ? -27.060 10.690 13.206 1.00 79.50 98 TYR A N 1
ATOM 737 C CA . TYR A 1 98 ? -25.755 10.611 12.540 1.00 79.50 98 TYR A CA 1
ATOM 738 C C . TYR A 1 98 ? -24.972 11.937 12.620 1.00 79.50 98 TYR A C 1
ATOM 740 O O . TYR A 1 98 ? -23.827 11.901 13.076 1.00 79.50 98 TYR A O 1
ATOM 748 N N . PRO A 1 99 ? -25.551 13.118 12.300 1.00 79.88 99 PRO A N 1
ATOM 749 C CA . PRO A 1 99 ? -24.805 14.378 12.360 1.00 79.88 99 PRO A CA 1
ATOM 750 C C . PRO A 1 99 ? -24.288 14.700 13.767 1.00 79.88 99 PRO A C 1
ATOM 752 O O . PRO A 1 99 ? -23.148 15.127 13.932 1.00 79.88 99 PRO A O 1
ATOM 755 N N . ALA A 1 100 ? -25.103 14.439 14.794 1.00 89.62 100 ALA A N 1
ATOM 756 C CA . ALA A 1 100 ? -24.719 14.649 16.187 1.00 89.62 100 ALA A CA 1
ATOM 757 C C . ALA A 1 100 ? -23.610 13.679 16.631 1.00 89.62 100 ALA A C 1
ATOM 759 O O . ALA A 1 100 ? -22.695 14.079 17.349 1.00 89.62 100 ALA A O 1
ATOM 760 N N . ALA A 1 101 ? -23.666 12.416 16.194 1.00 78.31 101 ALA A N 1
ATOM 761 C CA . ALA A 1 101 ? -22.631 11.431 16.489 1.00 78.31 101 ALA A CA 1
ATOM 762 C C . ALA A 1 101 ? -21.283 11.814 15.859 1.00 78.31 101 ALA A C 1
ATOM 764 O O . ALA A 1 101 ? -20.263 11.747 16.542 1.00 78.31 101 ALA A O 1
ATOM 765 N N . ILE A 1 102 ? -21.285 12.269 14.599 1.00 76.44 102 ILE A N 1
ATOM 766 C CA . ILE A 1 102 ? -20.077 12.757 13.919 1.00 76.44 102 ILE A CA 1
ATOM 767 C C . ILE A 1 102 ? -19.501 13.976 14.640 1.00 76.44 102 ILE A C 1
ATOM 769 O O . ILE A 1 102 ? -18.324 13.965 14.970 1.00 76.44 102 ILE A O 1
ATOM 773 N N . GLN A 1 103 ? -20.319 14.965 15.012 1.00 83.81 103 GLN A N 1
ATOM 774 C CA . GLN A 1 103 ? -19.832 16.127 15.767 1.00 83.81 103 GLN A CA 1
ATOM 775 C C . GLN A 1 103 ? -19.179 15.746 17.104 1.00 83.81 103 GLN A C 1
ATOM 777 O O . GLN A 1 103 ? -18.167 16.329 17.487 1.00 83.81 103 GLN A O 1
ATOM 782 N N . MET A 1 104 ? -19.735 14.769 17.828 1.00 86.69 104 MET A N 1
ATOM 783 C CA . MET A 1 104 ? -19.128 14.281 19.071 1.00 86.69 104 MET A CA 1
ATOM 784 C C . MET A 1 104 ? -17.807 13.556 18.808 1.00 86.69 104 MET A C 1
ATOM 786 O O . MET A 1 104 ? -16.849 13.759 19.555 1.00 86.69 104 MET A O 1
ATOM 790 N N . LEU A 1 105 ? -17.745 12.726 17.762 1.00 75.19 105 LEU A N 1
ATOM 791 C CA . LEU A 1 105 ? -16.517 12.051 17.345 1.00 75.19 105 LEU A CA 1
ATOM 792 C C . LEU A 1 105 ? -15.446 13.068 16.939 1.00 75.19 105 LEU A C 1
ATOM 794 O O . LEU A 1 105 ? -14.342 12.997 17.467 1.00 75.19 105 LEU A O 1
ATOM 798 N N . ASP A 1 106 ? -15.788 14.069 16.131 1.00 75.38 106 ASP A N 1
ATOM 799 C CA . ASP A 1 106 ? -14.886 15.150 15.725 1.00 75.38 106 ASP A CA 1
ATOM 800 C C . ASP A 1 106 ? -14.403 15.963 16.931 1.00 75.38 106 ASP A C 1
ATOM 802 O O . ASP A 1 106 ? -13.218 16.266 17.043 1.00 75.38 106 ASP A O 1
ATOM 806 N N . ALA A 1 107 ? -15.282 16.273 17.889 1.00 82.00 107 ALA A N 1
ATOM 807 C CA . ALA A 1 107 ? -14.900 16.968 19.117 1.00 82.00 107 ALA A CA 1
ATOM 808 C C . ALA A 1 107 ? -13.957 16.124 19.995 1.00 82.00 107 ALA A C 1
ATOM 810 O O . ALA A 1 107 ? -13.030 16.658 20.611 1.00 82.00 107 ALA A O 1
ATOM 811 N N . MET A 1 108 ? -14.170 14.805 20.054 1.00 79.19 108 MET A N 1
ATOM 812 C CA . MET A 1 108 ? -13.259 13.873 20.725 1.00 79.19 108 MET A CA 1
ATOM 813 C C . MET A 1 108 ? -11.921 13.761 19.994 1.00 79.19 108 MET A C 1
ATOM 815 O O . MET A 1 108 ? -10.877 13.732 20.644 1.00 79.19 108 MET A O 1
ATOM 819 N N . GLU A 1 109 ? -11.931 13.730 18.662 1.00 66.50 109 GLU A N 1
ATOM 820 C CA . GLU A 1 109 ? -10.722 13.687 17.842 1.00 66.50 109 GLU A CA 1
ATOM 821 C C . GLU A 1 109 ? -9.932 14.993 17.932 1.00 66.50 109 GLU A C 1
ATOM 823 O O . GLU A 1 109 ? -8.729 14.936 18.155 1.00 66.50 109 GLU A O 1
ATOM 828 N N . ALA A 1 110 ? -10.576 16.158 17.875 1.00 64.50 110 ALA A N 1
ATOM 829 C CA . ALA A 1 110 ? -9.927 17.461 18.021 1.00 64.50 110 ALA A CA 1
ATOM 830 C C . ALA A 1 110 ? -9.264 17.627 19.398 1.00 64.50 110 ALA A C 1
ATOM 832 O O . ALA A 1 110 ? -8.151 18.141 19.498 1.00 64.50 110 ALA A O 1
ATOM 833 N N . LYS A 1 111 ? -9.906 17.132 20.466 1.00 59.59 111 LYS A N 1
ATOM 834 C CA . LYS A 1 111 ? -9.348 17.156 21.828 1.00 59.59 111 LYS A CA 1
ATOM 835 C C . LYS A 1 111 ? -8.191 16.163 22.013 1.00 59.59 111 LYS A C 1
ATOM 837 O O . LYS A 1 111 ? -7.290 16.418 22.807 1.00 59.59 111 LYS A O 1
ATOM 842 N N . ASN A 1 112 ? -8.194 15.065 21.256 1.00 51.53 112 ASN A N 1
ATOM 843 C CA . ASN A 1 112 ? -7.158 14.029 21.282 1.00 51.53 112 ASN A CA 1
ATOM 844 C C . ASN A 1 112 ? -6.121 14.165 20.152 1.00 51.53 112 ASN A C 1
ATOM 846 O O . ASN A 1 112 ? -5.192 13.363 20.093 1.00 51.53 112 ASN A O 1
ATOM 850 N N . ALA A 1 113 ? -6.235 15.166 19.275 1.00 43.47 113 ALA A N 1
ATOM 851 C CA . ALA A 1 113 ? -5.390 15.351 18.095 1.00 43.47 113 ALA A CA 1
ATOM 852 C C . ALA A 1 113 ? -3.880 15.410 18.397 1.00 43.47 113 ALA A C 1
ATOM 854 O O . ALA A 1 113 ? -3.122 14.794 17.648 1.00 43.47 113 ALA A O 1
ATOM 855 N N . PRO A 1 114 ? -3.401 16.041 19.493 1.00 44.03 114 PRO A N 1
ATOM 856 C CA . PRO A 1 114 ? -1.975 16.025 19.826 1.00 44.03 114 PRO A CA 1
ATOM 857 C C . PRO A 1 114 ? -1.477 14.607 20.139 1.00 44.03 114 PRO A C 1
ATOM 859 O O . PRO A 1 114 ? -0.441 14.188 19.632 1.00 44.03 114 PRO A O 1
ATOM 862 N N . TYR A 1 115 ? -2.261 13.836 20.898 1.00 41.75 115 TYR A N 1
ATOM 863 C CA . TYR A 1 115 ? -1.937 12.461 21.284 1.00 41.75 115 TYR A CA 1
ATOM 864 C C . TYR A 1 115 ? -2.109 11.476 20.128 1.00 41.75 115 TYR A C 1
ATOM 866 O O . TYR A 1 115 ? -1.294 10.570 19.976 1.00 41.75 115 TYR A O 1
ATOM 874 N N . ARG A 1 116 ? -3.126 11.664 19.276 1.00 41.91 116 ARG A N 1
ATOM 875 C CA . ARG A 1 116 ? -3.353 10.844 18.082 1.00 41.91 116 ARG A CA 1
ATOM 876 C C . ARG A 1 116 ? -2.279 11.095 17.038 1.00 41.91 116 ARG A C 1
ATOM 878 O O . ARG A 1 116 ? -1.795 10.127 16.490 1.00 41.91 116 ARG A O 1
ATOM 885 N N . ASN A 1 117 ? -1.854 12.335 16.801 1.00 38.94 117 ASN A N 1
ATOM 886 C CA . ASN A 1 117 ? -0.772 12.613 15.853 1.00 38.94 117 ASN A CA 1
ATOM 887 C C . ASN A 1 117 ? 0.560 12.038 16.337 1.00 38.94 117 ASN A C 1
ATOM 889 O O . ASN A 1 117 ? 1.298 11.474 15.539 1.00 38.94 117 ASN A O 1
ATOM 893 N N . GLN A 1 118 ? 0.835 12.085 17.643 1.00 41.59 118 GLN A N 1
ATOM 894 C CA . GLN A 1 118 ? 2.017 11.438 18.209 1.00 41.59 118 GLN A CA 1
ATOM 895 C C . GLN A 1 118 ? 1.923 9.909 18.102 1.00 41.59 118 GLN A C 1
ATOM 897 O O . GLN A 1 118 ? 2.850 9.266 17.627 1.00 41.59 118 GLN A O 1
ATOM 902 N N . MET A 1 119 ? 0.780 9.319 18.457 1.00 38.53 119 MET A N 1
ATOM 903 C CA . MET A 1 119 ? 0.536 7.876 18.368 1.00 38.53 119 MET A CA 1
ATOM 904 C C . MET A 1 119 ? 0.443 7.350 16.938 1.00 38.53 119 MET A C 1
ATOM 906 O O . MET A 1 119 ? 0.864 6.231 16.691 1.00 38.53 119 MET A O 1
ATOM 910 N N . VAL A 1 120 ? -0.083 8.128 15.997 1.00 41.69 120 VAL A N 1
ATOM 911 C CA . VAL A 1 120 ? -0.115 7.812 14.566 1.00 41.69 120 VAL A CA 1
ATOM 912 C C . VAL A 1 120 ? 1.287 7.934 14.000 1.00 41.69 120 VAL A C 1
ATOM 914 O O . VAL A 1 120 ? 1.691 7.012 13.323 1.00 41.69 120 VAL A O 1
ATOM 917 N N . GLN A 1 121 ? 2.092 8.934 14.368 1.00 42.34 121 GLN A N 1
ATOM 918 C CA . GLN A 1 121 ? 3.514 8.963 13.994 1.00 42.34 121 GLN A CA 1
ATOM 919 C C . GLN A 1 121 ? 4.300 7.789 14.586 1.00 42.34 121 GLN A C 1
ATOM 921 O O . GLN A 1 121 ? 5.174 7.234 13.923 1.00 42.34 121 GLN A O 1
ATOM 926 N N . ILE A 1 122 ? 3.978 7.375 15.814 1.00 41.41 122 ILE A N 1
ATOM 927 C CA . ILE A 1 122 ? 4.555 6.176 16.421 1.00 41.41 122 ILE A CA 1
ATOM 928 C C . ILE A 1 122 ? 4.102 4.956 15.624 1.00 41.41 122 ILE A C 1
ATOM 930 O O . ILE A 1 122 ? 4.959 4.267 15.100 1.00 41.41 122 ILE A O 1
ATOM 934 N N . ILE A 1 123 ? 2.800 4.724 15.441 1.00 39.38 123 ILE A N 1
ATOM 935 C CA . ILE A 1 123 ? 2.221 3.565 14.741 1.00 39.38 123 ILE A CA 1
ATOM 936 C C . ILE A 1 123 ? 2.622 3.517 13.263 1.00 39.38 123 ILE A C 1
ATOM 938 O O . ILE A 1 123 ? 2.961 2.447 12.783 1.00 39.38 123 ILE A O 1
ATOM 942 N N . GLU A 1 124 ? 2.652 4.632 12.544 1.00 41.97 124 GLU A N 1
ATOM 943 C CA . GLU A 1 124 ? 3.202 4.742 11.188 1.00 41.97 124 GLU A CA 1
ATOM 944 C C . GLU A 1 124 ? 4.706 4.481 11.204 1.00 41.97 124 GLU A C 1
ATOM 946 O O . GLU A 1 124 ? 5.208 3.790 10.328 1.00 41.97 124 GLU A O 1
ATOM 951 N N . GLY A 1 125 ? 5.421 4.912 12.245 1.00 38.44 125 GLY A N 1
ATOM 952 C CA . GLY A 1 125 ? 6.796 4.508 12.517 1.00 38.44 125 GLY A CA 1
ATOM 953 C C . GLY A 1 125 ? 6.953 3.014 12.839 1.00 38.44 125 GLY A C 1
ATOM 954 O O . GLY A 1 125 ? 7.993 2.449 12.513 1.00 38.44 125 GLY A O 1
ATOM 955 N N . LEU A 1 126 ? 5.956 2.349 13.432 1.00 37.34 126 LEU A N 1
ATOM 956 C CA . LEU A 1 126 ? 5.930 0.902 13.700 1.00 37.34 126 LEU A CA 1
ATOM 957 C C . LEU A 1 126 ? 5.538 0.103 12.449 1.00 37.34 126 LEU A C 1
ATOM 959 O O . LEU A 1 126 ? 6.050 -0.986 12.244 1.00 37.34 126 LEU A O 1
ATOM 963 N N . ILE A 1 127 ? 4.657 0.648 11.608 1.00 37.88 127 ILE A N 1
ATOM 964 C CA . ILE A 1 127 ? 4.226 0.069 10.329 1.00 37.88 127 ILE A CA 1
ATOM 965 C C . ILE A 1 127 ? 5.328 0.247 9.277 1.00 37.88 127 ILE A C 1
ATOM 967 O O . ILE A 1 127 ? 5.584 -0.671 8.510 1.00 37.88 127 ILE A O 1
ATOM 971 N N . ALA A 1 128 ? 6.030 1.383 9.272 1.00 39.62 128 ALA A N 1
ATOM 972 C CA . ALA A 1 128 ? 7.209 1.617 8.439 1.00 39.62 128 ALA A CA 1
ATOM 973 C C . ALA A 1 128 ? 8.454 0.878 8.966 1.00 39.62 128 ALA A C 1
ATOM 975 O O . ALA A 1 128 ? 9.361 0.568 8.196 1.00 39.62 128 ALA A O 1
ATOM 976 N N . ALA A 1 129 ? 8.512 0.561 10.266 1.00 40.19 129 ALA A N 1
ATOM 977 C CA . ALA A 1 129 ? 9.423 -0.449 10.802 1.00 40.19 129 ALA A CA 1
ATOM 978 C C . ALA A 1 129 ? 8.824 -1.847 10.610 1.00 40.19 129 ALA A C 1
ATOM 980 O O . ALA A 1 129 ? 8.461 -2.509 11.576 1.00 40.19 129 ALA A O 1
ATOM 981 N N . GLU A 1 130 ? 8.793 -2.348 9.376 1.00 46.22 130 GLU A N 1
ATOM 982 C CA . GLU A 1 130 ? 8.373 -3.727 9.056 1.00 46.22 130 GLU A CA 1
ATOM 983 C C . GLU A 1 130 ? 9.271 -4.836 9.666 1.00 46.22 130 GLU A C 1
ATOM 985 O O . GLU A 1 130 ? 9.136 -6.003 9.312 1.00 46.22 130 GLU A O 1
ATOM 990 N N . ASN A 1 131 ? 10.131 -4.508 10.639 1.00 51.34 131 ASN A N 1
ATOM 991 C CA . ASN A 1 131 ? 10.865 -5.445 11.484 1.00 51.34 131 ASN A CA 1
ATOM 992 C C . ASN A 1 131 ? 10.419 -5.268 12.942 1.00 51.34 131 ASN A C 1
ATOM 994 O O . ASN A 1 131 ? 10.679 -4.229 13.555 1.00 51.34 131 ASN A O 1
ATOM 998 N N . ALA A 1 132 ? 9.783 -6.301 13.507 1.00 48.22 132 ALA A N 1
ATOM 999 C CA . ALA A 1 132 ? 9.208 -6.325 14.861 1.00 48.22 132 ALA A CA 1
ATOM 1000 C C . ALA A 1 132 ? 10.161 -5.814 15.966 1.00 48.22 132 ALA A C 1
ATOM 1002 O O . ALA A 1 132 ? 9.726 -5.213 16.949 1.00 48.22 132 ALA A O 1
ATOM 1003 N N . THR A 1 133 ? 11.473 -5.974 15.775 1.00 50.56 133 THR A N 1
ATOM 1004 C CA . THR A 1 133 ? 12.520 -5.479 16.679 1.00 50.56 133 THR A CA 1
ATOM 1005 C C . THR A 1 133 ? 12.547 -3.949 16.779 1.00 50.56 133 THR A C 1
ATOM 1007 O O . THR A 1 133 ? 12.663 -3.405 17.874 1.00 50.56 133 THR A O 1
ATOM 1010 N N . GLY A 1 134 ? 12.371 -3.236 15.660 1.00 52.34 134 GLY A N 1
ATOM 1011 C CA . GLY A 1 134 ? 12.332 -1.770 15.643 1.00 52.34 134 GLY A CA 1
ATOM 1012 C C . GLY A 1 134 ? 11.028 -1.212 16.211 1.00 52.34 134 GLY A C 1
ATOM 1013 O O . GLY A 1 134 ? 11.015 -0.116 16.771 1.00 52.34 134 GLY A O 1
ATOM 1014 N N . ALA A 1 135 ? 9.945 -1.987 16.122 1.00 52.28 135 ALA A N 1
ATOM 1015 C CA . ALA A 1 135 ? 8.648 -1.595 16.642 1.00 52.28 135 ALA A CA 1
ATOM 1016 C C . ALA A 1 135 ? 8.645 -1.526 18.182 1.00 52.28 135 ALA A C 1
ATOM 1018 O O . ALA A 1 135 ? 8.301 -0.494 18.756 1.00 52.28 135 ALA A O 1
ATOM 1019 N N . ARG A 1 136 ? 9.120 -2.572 18.872 1.00 56.06 136 ARG A N 1
ATOM 1020 C CA . ARG A 1 136 ? 9.233 -2.547 20.345 1.00 56.06 136 ARG A CA 1
ATOM 1021 C C . ARG A 1 136 ? 10.157 -1.439 20.849 1.00 56.06 136 ARG A C 1
ATOM 1023 O O . ARG A 1 136 ? 9.840 -0.801 21.848 1.00 56.06 136 ARG A O 1
ATOM 1030 N N . GLN A 1 137 ? 11.258 -1.180 20.147 1.00 60.06 137 GLN A N 1
ATOM 1031 C CA . GLN A 1 137 ? 12.221 -0.147 20.528 1.00 60.06 137 GLN A CA 1
ATOM 1032 C C . GLN A 1 137 ? 11.639 1.269 20.384 1.00 60.06 137 GLN A C 1
ATOM 1034 O O . GLN A 1 137 ? 11.714 2.058 21.320 1.00 60.06 137 GLN A O 1
ATOM 1039 N N . ARG A 1 138 ? 10.946 1.569 19.277 1.00 59.94 138 ARG A N 1
ATOM 1040 C CA . ARG A 1 138 ? 10.273 2.868 19.072 1.00 59.94 138 ARG A CA 1
ATOM 1041 C C . ARG A 1 138 ? 9.085 3.072 20.008 1.00 59.94 138 ARG A C 1
ATOM 1043 O O . ARG A 1 138 ? 8.836 4.188 20.452 1.00 59.94 138 ARG A O 1
ATOM 1050 N N . LEU A 1 139 ? 8.363 1.999 20.330 1.00 57.09 139 LEU A N 1
ATOM 1051 C CA . LEU A 1 139 ? 7.281 2.022 21.312 1.00 57.09 139 LEU A CA 1
ATOM 1052 C C . LEU A 1 139 ? 7.823 2.285 22.731 1.00 57.09 139 LEU A C 1
ATOM 1054 O O . LEU A 1 139 ? 7.248 3.078 23.470 1.00 57.09 139 LEU A O 1
ATOM 1058 N N . SER A 1 140 ? 8.967 1.684 23.077 1.00 61.12 140 SER A N 1
ATOM 1059 C CA . SER A 1 140 ? 9.714 1.948 24.314 1.00 61.12 140 SER A CA 1
ATOM 1060 C C . SER A 1 140 ? 10.210 3.399 24.397 1.00 61.12 140 SER A C 1
ATOM 1062 O O . SER A 1 140 ? 10.051 4.036 25.438 1.00 61.12 140 SER A O 1
ATOM 1064 N N . GLU A 1 141 ? 10.763 3.949 23.314 1.00 62.06 141 GLU A N 1
ATOM 1065 C CA . GLU A 1 141 ? 11.214 5.348 23.242 1.00 62.06 141 GLU A CA 1
ATOM 1066 C C . GLU A 1 141 ? 10.045 6.340 23.329 1.00 62.06 141 GLU A C 1
ATOM 1068 O O . GLU A 1 141 ? 10.143 7.381 23.981 1.00 62.06 141 GLU A O 1
ATOM 1073 N N . ALA A 1 142 ? 8.916 6.015 22.701 1.00 55.19 142 ALA A N 1
ATOM 1074 C CA . ALA A 1 142 ? 7.694 6.803 22.777 1.00 55.19 142 ALA A CA 1
ATOM 1075 C C . ALA A 1 142 ? 7.103 6.840 24.191 1.00 55.19 142 ALA A C 1
ATOM 1077 O O . ALA A 1 142 ? 6.653 7.889 24.651 1.00 55.19 142 ALA A O 1
ATOM 1078 N N . GLN A 1 143 ? 7.142 5.712 24.899 1.00 59.94 143 GLN A N 1
ATOM 1079 C CA . GLN A 1 143 ? 6.635 5.594 26.262 1.00 59.94 143 GLN A CA 1
ATOM 1080 C C . GLN A 1 143 ? 7.418 6.463 27.255 1.00 59.94 143 GLN A C 1
ATOM 1082 O O . GLN A 1 143 ? 6.825 7.037 28.163 1.00 59.94 143 GLN A O 1
ATOM 1087 N N . GLN A 1 144 ? 8.727 6.635 27.050 1.00 60.53 144 GLN A N 1
ATOM 1088 C CA . GLN A 1 144 ? 9.555 7.528 27.871 1.00 60.53 144 GLN A CA 1
ATOM 1089 C C . GLN A 1 144 ? 9.197 9.016 27.707 1.00 60.53 144 GLN A C 1
ATOM 1091 O O . GLN A 1 144 ? 9.624 9.840 28.513 1.00 60.53 144 GLN A O 1
ATOM 1096 N N . ARG A 1 145 ? 8.431 9.378 26.669 1.00 57.16 145 ARG A N 1
ATOM 1097 C CA . ARG A 1 145 ? 8.072 10.766 26.336 1.00 57.16 145 ARG A CA 1
ATOM 1098 C C . ARG A 1 145 ? 6.625 11.138 26.672 1.00 57.16 145 ARG A C 1
ATOM 1100 O O . ARG A 1 145 ? 6.270 12.305 26.522 1.00 57.16 145 ARG A O 1
ATOM 1107 N N . LEU A 1 146 ? 5.794 10.192 27.111 1.00 49.91 146 LEU A N 1
ATOM 1108 C CA . LEU A 1 146 ? 4.387 10.442 27.436 1.00 49.91 146 LEU A CA 1
ATOM 1109 C C . LEU A 1 146 ? 4.203 10.676 28.949 1.00 49.91 146 LEU A C 1
ATOM 1111 O O . LEU A 1 146 ? 4.609 9.830 29.745 1.00 49.91 146 LEU A O 1
ATOM 1115 N N . PRO A 1 147 ? 3.582 11.792 29.379 1.00 44.25 147 PRO A N 1
ATOM 1116 C CA . PRO A 1 147 ? 3.225 11.996 30.779 1.00 44.25 147 PRO A CA 1
ATOM 1117 C C . PRO A 1 147 ? 1.917 11.262 31.128 1.00 44.25 147 PRO A C 1
ATOM 1119 O O . PRO A 1 147 ? 0.875 11.523 30.525 1.00 44.25 147 PRO A O 1
ATOM 1122 N N . GLY A 1 148 ? 1.967 10.396 32.146 1.00 53.00 148 GLY A N 1
ATOM 1123 C CA . GLY A 1 148 ? 0.800 9.756 32.771 1.00 53.00 148 GLY A CA 1
ATOM 1124 C C . GLY A 1 148 ? 0.508 8.313 32.329 1.00 53.00 148 GLY A C 1
ATOM 1125 O O . GLY A 1 148 ? 0.915 7.879 31.257 1.00 53.00 148 GLY A O 1
ATOM 1126 N N . ASP A 1 149 ? -0.230 7.596 33.186 1.00 49.25 149 ASP A N 1
ATOM 1127 C CA . ASP A 1 149 ? -0.564 6.153 33.201 1.00 49.25 149 ASP A CA 1
ATOM 1128 C C . ASP A 1 149 ? -1.365 5.598 31.990 1.00 49.25 149 ASP A C 1
ATOM 1130 O O . ASP A 1 149 ? -2.135 4.643 32.113 1.00 49.25 149 ASP A O 1
ATOM 1134 N N . GLN A 1 150 ? -1.197 6.138 30.779 1.00 51.22 150 GLN A N 1
ATOM 1135 C CA . GLN A 1 150 ? -1.673 5.472 29.559 1.00 51.22 150 GLN A CA 1
ATOM 1136 C C . GLN A 1 150 ? -0.714 4.332 29.200 1.00 51.22 150 GLN A C 1
ATOM 1138 O O . GLN A 1 150 ? 0.211 4.468 28.401 1.00 51.22 150 GLN A O 1
ATOM 1143 N N . THR A 1 151 ? -0.904 3.201 29.874 1.00 52.62 151 THR A N 1
ATOM 1144 C CA . THR A 1 151 ? -0.003 2.049 29.830 1.00 52.62 151 THR A CA 1
ATOM 1145 C C . THR A 1 151 ? -0.126 1.258 28.522 1.00 52.62 151 THR A C 1
ATOM 1147 O O . THR A 1 151 ? -1.219 1.041 27.986 1.00 52.62 151 THR A O 1
ATOM 1150 N N . LEU A 1 152 ? 1.021 0.765 28.030 1.00 50.31 152 LEU A N 1
ATOM 1151 C CA . LEU A 1 152 ? 1.154 -0.146 26.878 1.00 50.31 152 LEU A CA 1
ATOM 1152 C C . LEU A 1 152 ? 0.178 -1.323 26.885 1.00 50.31 152 LEU A C 1
ATOM 1154 O O . LEU A 1 152 ? -0.124 -1.851 25.817 1.00 50.31 152 LEU A O 1
ATOM 1158 N N . ALA A 1 153 ? -0.310 -1.718 28.062 1.00 54.97 153 ALA A N 1
ATOM 1159 C CA . ALA A 1 153 ? -1.249 -2.813 28.262 1.00 54.97 153 ALA A CA 1
ATOM 1160 C C . ALA A 1 153 ? -2.477 -2.729 27.337 1.00 54.97 153 ALA A C 1
ATOM 1162 O O . ALA A 1 153 ? -3.001 -3.750 26.902 1.00 54.97 153 ALA A O 1
ATOM 1163 N N . THR A 1 154 ? -2.903 -1.519 26.957 1.00 55.12 154 THR A N 1
ATOM 1164 C CA . THR A 1 154 ? -4.038 -1.329 26.034 1.00 55.12 154 THR A CA 1
ATOM 1165 C C . THR A 1 154 ? -3.694 -1.699 24.580 1.00 55.12 154 THR A C 1
ATOM 1167 O O . THR A 1 154 ? -4.574 -2.047 23.792 1.00 55.12 154 THR A O 1
ATOM 1170 N N . PHE A 1 155 ? -2.412 -1.653 24.205 1.00 53.09 155 PHE A N 1
ATOM 1171 C CA . PHE A 1 155 ? -1.923 -1.899 22.844 1.00 53.09 155 PHE A CA 1
ATOM 1172 C C . PHE A 1 155 ? -1.245 -3.259 22.671 1.00 53.09 155 PHE A C 1
ATOM 1174 O O . PHE A 1 155 ? -1.150 -3.730 21.536 1.00 53.09 155 PHE A O 1
ATOM 1181 N N . GLU A 1 156 ? -0.841 -3.918 23.760 1.00 62.38 156 GLU A N 1
ATOM 1182 C CA . GLU A 1 156 ? -0.224 -5.251 23.738 1.00 62.38 156 GLU A CA 1
ATOM 1183 C C . GLU A 1 156 ? -0.993 -6.281 22.893 1.00 62.38 156 GLU A C 1
ATOM 1185 O O . GLU A 1 156 ? -0.360 -6.919 22.049 1.00 62.38 156 GLU A O 1
ATOM 1190 N N . PRO A 1 157 ? -2.335 -6.413 22.983 1.00 66.50 157 PRO A N 1
ATOM 1191 C CA . PRO A 1 157 ? -3.061 -7.389 22.167 1.00 66.50 157 PRO A CA 1
ATOM 1192 C C . PRO A 1 157 ? -2.958 -7.099 20.664 1.00 66.50 157 PRO A C 1
ATOM 1194 O O . PRO A 1 157 ? -2.906 -8.011 19.837 1.00 66.50 157 PRO A O 1
ATOM 1197 N N . ARG A 1 158 ? -2.918 -5.814 20.292 1.00 58.03 158 ARG A N 1
ATOM 1198 C CA . ARG A 1 158 ? -2.809 -5.385 18.896 1.00 58.03 158 ARG A CA 1
ATOM 1199 C C . ARG A 1 158 ? -1.387 -5.572 18.368 1.00 58.03 158 ARG A C 1
ATOM 1201 O O . ARG A 1 158 ? -1.237 -6.002 17.230 1.00 58.03 158 ARG A O 1
ATOM 1208 N N . ILE A 1 159 ? -0.372 -5.310 19.192 1.00 60.84 159 ILE A N 1
ATOM 1209 C CA . ILE A 1 159 ? 1.042 -5.562 18.872 1.00 60.84 159 ILE A CA 1
ATOM 1210 C C . ILE A 1 159 ? 1.281 -7.060 18.691 1.00 60.84 159 ILE A C 1
ATOM 1212 O O . ILE A 1 159 ? 1.799 -7.462 17.656 1.00 60.84 159 ILE A O 1
ATOM 1216 N N . ALA A 1 160 ? 0.817 -7.892 19.627 1.00 66.75 160 ALA A N 1
ATOM 1217 C CA . ALA A 1 160 ? 0.951 -9.344 19.547 1.00 66.75 160 ALA A CA 1
ATOM 1218 C C . ALA A 1 160 ? 0.281 -9.919 18.288 1.00 66.75 160 ALA A C 1
ATOM 1220 O O . ALA A 1 160 ? 0.837 -10.797 17.631 1.00 66.75 160 ALA A O 1
ATOM 1221 N N . LYS A 1 161 ? -0.890 -9.391 17.902 1.00 69.50 161 LYS A N 1
ATOM 1222 C CA . LYS A 1 161 ? -1.553 -9.774 16.649 1.00 69.50 161 LYS A CA 1
ATOM 1223 C C . LYS A 1 161 ? -0.725 -9.393 15.418 1.00 69.50 161 LYS A C 1
ATOM 1225 O O . LYS A 1 161 ? -0.563 -10.220 14.528 1.00 69.50 161 LYS A O 1
ATOM 1230 N N . LEU A 1 162 ? -0.187 -8.173 15.373 1.00 60.34 162 LEU A N 1
ATOM 1231 C CA . LEU A 1 162 ? 0.667 -7.720 14.269 1.00 60.34 162 LEU A CA 1
ATOM 1232 C C . LEU A 1 162 ? 1.965 -8.539 14.178 1.00 60.34 162 LEU A C 1
ATOM 1234 O O . LEU A 1 162 ? 2.370 -8.905 13.078 1.00 60.34 162 LEU A O 1
ATOM 1238 N N . GLU A 1 163 ? 2.580 -8.878 15.314 1.00 66.81 163 GLU A N 1
ATOM 1239 C CA . GLU A 1 163 ? 3.750 -9.764 15.385 1.00 66.81 163 GLU A CA 1
ATOM 1240 C C . GLU A 1 163 ? 3.415 -11.172 14.865 1.00 66.81 163 GLU A C 1
ATOM 1242 O O . GLU A 1 163 ? 4.158 -11.725 14.052 1.00 66.81 163 GLU A O 1
ATOM 1247 N N . ALA A 1 164 ? 2.274 -11.739 15.268 1.00 70.19 164 ALA A N 1
ATOM 1248 C CA . ALA A 1 164 ? 1.823 -13.050 14.805 1.00 70.19 164 ALA A CA 1
ATOM 1249 C C . ALA A 1 164 ? 1.514 -13.066 13.297 1.00 70.19 164 ALA A C 1
ATOM 1251 O O . ALA A 1 164 ? 1.911 -13.998 12.593 1.00 70.19 164 ALA A O 1
ATOM 1252 N N . ASP A 1 165 ? 0.852 -12.026 12.783 1.00 66.25 165 ASP A N 1
ATOM 1253 C CA . ASP A 1 165 ? 0.560 -11.877 11.356 1.00 66.25 165 ASP A CA 1
ATOM 1254 C C . ASP A 1 165 ? 1.855 -11.701 10.539 1.00 66.25 165 ASP A C 1
ATOM 1256 O O . ASP A 1 165 ? 2.022 -12.350 9.502 1.00 66.25 165 ASP A O 1
ATOM 1260 N N . ALA A 1 166 ? 2.816 -10.906 11.025 1.00 61.88 166 ALA A N 1
ATOM 1261 C CA . ALA A 1 166 ? 4.130 -10.750 10.399 1.00 61.88 166 ALA A CA 1
ATOM 1262 C C . ALA A 1 166 ? 4.906 -12.077 10.363 1.00 61.88 166 ALA A C 1
ATOM 1264 O O . ALA A 1 166 ? 5.427 -12.465 9.313 1.00 61.88 166 ALA A O 1
ATOM 1265 N N . GLN A 1 167 ? 4.919 -12.823 11.472 1.00 73.75 167 GLN A N 1
ATOM 1266 C CA . GLN A 1 167 ? 5.575 -14.128 11.556 1.00 73.75 167 GLN A CA 1
ATOM 1267 C C . GLN A 1 167 ? 4.922 -15.155 10.619 1.00 73.75 167 GLN A C 1
ATOM 1269 O O . GLN A 1 167 ? 5.617 -15.939 9.974 1.00 73.75 167 GLN A O 1
ATOM 1274 N N . ARG A 1 168 ? 3.590 -15.124 10.481 1.00 72.06 168 ARG A N 1
ATOM 1275 C CA . ARG A 1 168 ? 2.841 -15.979 9.547 1.00 72.06 168 ARG A CA 1
ATOM 1276 C C . ARG A 1 168 ? 3.140 -15.649 8.083 1.00 72.06 168 ARG A C 1
ATOM 1278 O O . ARG A 1 168 ? 3.162 -16.550 7.245 1.00 72.06 168 ARG A O 1
ATOM 1285 N N . LEU A 1 169 ? 3.341 -14.373 7.760 1.00 73.94 169 LEU A N 1
ATOM 1286 C CA . LEU A 1 169 ? 3.620 -13.916 6.397 1.00 73.94 169 LEU A CA 1
ATOM 1287 C C . LEU A 1 169 ? 5.094 -14.049 6.005 1.00 73.94 169 LEU A C 1
ATOM 1289 O O . LEU A 1 169 ? 5.393 -14.099 4.811 1.00 73.94 169 LEU A O 1
ATOM 1293 N N . ARG A 1 170 ? 6.009 -14.166 6.971 1.00 78.50 170 ARG A N 1
ATOM 1294 C CA . ARG A 1 170 ? 7.452 -14.268 6.725 1.00 78.50 170 ARG A CA 1
ATOM 1295 C C . ARG A 1 170 ? 7.844 -15.378 5.730 1.00 78.50 170 ARG A C 1
ATOM 1297 O O . ARG A 1 170 ? 8.497 -15.038 4.747 1.00 78.50 170 ARG A O 1
ATOM 1304 N N . PRO A 1 171 ? 7.374 -16.639 5.837 1.00 78.44 171 PRO A N 1
ATOM 1305 C CA . PRO A 1 171 ? 7.718 -17.682 4.860 1.00 78.44 171 PRO A CA 1
ATOM 1306 C C . PRO A 1 171 ? 7.169 -17.413 3.452 1.00 78.44 171 PRO A C 1
ATOM 1308 O O . PRO A 1 171 ? 7.649 -17.961 2.461 1.00 78.44 171 PRO A O 1
ATOM 1311 N N . ARG A 1 172 ? 6.103 -16.609 3.335 1.00 75.81 172 ARG A N 1
ATOM 1312 C CA . ARG A 1 172 ? 5.601 -16.155 2.033 1.00 75.81 172 ARG A CA 1
ATOM 1313 C C . ARG A 1 172 ? 6.527 -15.086 1.456 1.00 75.81 172 ARG A C 1
ATOM 1315 O O . ARG A 1 172 ? 6.961 -15.248 0.327 1.00 75.81 172 ARG A O 1
ATOM 1322 N N . ARG A 1 173 ? 6.904 -14.081 2.254 1.00 77.56 173 ARG A N 1
ATOM 1323 C CA . ARG A 1 173 ? 7.850 -13.024 1.856 1.00 77.56 173 ARG A CA 1
ATOM 1324 C C . ARG A 1 173 ? 9.224 -13.580 1.467 1.00 77.56 173 ARG A C 1
ATOM 1326 O O . ARG A 1 173 ? 9.799 -13.124 0.490 1.00 77.56 173 ARG A O 1
ATOM 1333 N N . GLU A 1 174 ? 9.731 -14.584 2.182 1.00 80.38 174 GLU A N 1
ATOM 1334 C CA . GLU A 1 174 ? 10.994 -15.267 1.848 1.00 80.38 174 GLU A CA 1
ATOM 1335 C C . GLU A 1 174 ? 10.903 -16.025 0.512 1.00 80.38 174 GLU A C 1
ATOM 1337 O O . GLU A 1 174 ? 11.826 -15.955 -0.299 1.00 80.38 174 GLU A O 1
ATOM 1342 N N . ARG A 1 175 ? 9.770 -16.690 0.235 1.00 79.69 175 ARG A N 1
ATOM 1343 C CA . ARG A 1 175 ? 9.512 -17.301 -1.081 1.00 79.69 175 ARG A CA 1
ATOM 1344 C C . ARG A 1 175 ? 9.418 -16.257 -2.187 1.00 79.69 175 ARG A C 1
ATOM 1346 O O . ARG A 1 175 ? 10.041 -16.434 -3.228 1.00 79.69 175 ARG A O 1
ATOM 1353 N N . ASP A 1 176 ? 8.686 -15.172 -1.955 1.00 72.69 176 ASP A N 1
ATOM 1354 C CA . ASP A 1 176 ? 8.557 -14.074 -2.913 1.00 72.69 176 ASP A CA 1
ATOM 1355 C C . ASP A 1 176 ? 9.933 -13.438 -3.188 1.00 72.69 176 ASP A C 1
ATOM 1357 O O . ASP A 1 176 ? 10.271 -13.188 -4.343 1.00 72.69 176 ASP A O 1
ATOM 1361 N N . LEU A 1 177 ? 10.778 -13.266 -2.161 1.00 79.31 177 LEU A N 1
ATOM 1362 C CA . LEU A 1 177 ? 12.151 -12.776 -2.314 1.00 79.31 177 LEU A CA 1
ATOM 1363 C C . LEU A 1 177 ? 12.986 -13.715 -3.186 1.00 79.31 177 LEU A C 1
ATOM 1365 O O . LEU A 1 177 ? 13.681 -13.240 -4.080 1.00 79.31 177 LEU A O 1
ATOM 1369 N N . ALA A 1 178 ? 12.910 -15.027 -2.953 1.00 81.69 178 ALA A N 1
ATOM 1370 C CA . ALA A 1 178 ? 13.628 -16.012 -3.755 1.00 81.69 178 ALA A CA 1
ATOM 1371 C C . ALA A 1 178 ? 13.168 -16.002 -5.224 1.00 81.69 178 ALA A C 1
ATOM 1373 O O . ALA A 1 178 ? 14.001 -16.040 -6.127 1.00 81.69 178 ALA A O 1
ATOM 1374 N N . VAL A 1 179 ? 11.858 -15.884 -5.472 1.00 77.12 179 VAL A N 1
ATOM 1375 C CA . VAL A 1 179 ? 11.294 -15.768 -6.828 1.00 77.12 179 VAL A CA 1
ATOM 1376 C C . VAL A 1 179 ? 11.787 -14.498 -7.520 1.00 77.12 179 VAL A C 1
ATOM 1378 O O . VAL A 1 179 ? 12.254 -14.563 -8.655 1.00 77.12 179 VAL A O 1
ATOM 1381 N N . GLN A 1 180 ? 11.733 -13.350 -6.841 1.00 78.12 180 GLN A N 1
ATOM 1382 C CA . GLN A 1 180 ? 12.178 -12.076 -7.412 1.00 78.12 180 GLN A CA 1
ATOM 1383 C C . GLN A 1 180 ? 13.696 -12.031 -7.624 1.00 78.12 180 GLN A C 1
ATOM 1385 O O . GLN A 1 180 ? 14.162 -11.476 -8.614 1.00 78.12 180 GLN A O 1
ATOM 1390 N N . GLN A 1 181 ? 14.482 -12.666 -6.749 1.00 84.38 181 GLN A N 1
ATOM 1391 C CA . GLN A 1 181 ? 15.922 -12.836 -6.956 1.00 84.38 181 GLN A CA 1
ATOM 1392 C C . GLN A 1 181 ? 16.217 -13.723 -8.165 1.00 84.38 181 GLN A C 1
ATOM 1394 O O . GLN A 1 181 ? 17.037 -13.345 -8.992 1.00 84.38 181 GLN A O 1
ATOM 1399 N N . ALA A 1 182 ? 15.526 -14.854 -8.319 1.00 81.62 182 ALA A N 1
ATOM 1400 C CA . ALA A 1 182 ? 15.683 -15.711 -9.492 1.00 81.62 182 ALA A CA 1
ATOM 1401 C C . ALA A 1 182 ? 15.294 -14.985 -10.792 1.00 81.62 182 ALA A C 1
ATOM 1403 O O . ALA A 1 182 ? 15.997 -15.102 -11.797 1.00 81.62 182 ALA A O 1
ATOM 1404 N N . ALA A 1 183 ? 14.218 -14.191 -10.768 1.00 75.00 183 ALA A N 1
ATOM 1405 C CA . ALA A 1 183 ? 13.811 -13.352 -11.892 1.00 75.00 183 ALA A CA 1
ATOM 1406 C C . ALA A 1 183 ? 14.866 -12.285 -12.216 1.00 75.00 183 ALA A C 1
ATOM 1408 O O . ALA A 1 183 ? 15.214 -12.109 -13.380 1.00 75.00 183 ALA A O 1
ATOM 1409 N N . LEU A 1 184 ? 15.424 -11.622 -11.200 1.00 78.94 184 LEU A N 1
ATOM 1410 C CA . LEU A 1 184 ? 16.491 -10.637 -11.369 1.00 78.94 184 LEU A CA 1
ATOM 1411 C C . LEU A 1 184 ? 17.769 -11.269 -11.940 1.00 78.94 184 LEU A C 1
ATOM 1413 O O . LEU A 1 184 ? 18.377 -10.689 -12.833 1.00 78.94 184 LEU A O 1
ATOM 1417 N N . GLU A 1 185 ? 18.170 -12.448 -11.467 1.00 80.44 185 GLU A N 1
ATOM 1418 C CA . GLU A 1 185 ? 19.343 -13.158 -11.991 1.00 80.44 185 GLU A CA 1
ATOM 1419 C C . GLU A 1 185 ? 19.118 -13.662 -13.421 1.00 80.44 185 GLU A C 1
ATOM 1421 O O . GLU A 1 185 ? 20.004 -13.518 -14.258 1.00 80.44 185 GLU A O 1
ATOM 1426 N N . THR A 1 186 ? 17.918 -14.156 -13.742 1.00 75.50 186 THR A N 1
ATOM 1427 C CA . THR A 1 186 ? 17.541 -14.514 -15.122 1.00 75.50 186 THR A CA 1
ATOM 1428 C C . THR A 1 186 ? 17.587 -13.286 -16.026 1.00 75.50 186 THR A C 1
ATOM 1430 O O . THR A 1 186 ? 18.203 -13.326 -17.084 1.00 75.50 186 THR A O 1
ATOM 1433 N N . CYS A 1 187 ? 17.023 -12.166 -15.565 1.00 71.69 187 CYS A N 1
ATOM 1434 C CA . CYS A 1 187 ? 17.068 -10.883 -16.257 1.00 71.69 187 CYS A CA 1
ATOM 1435 C C . CYS A 1 187 ? 18.529 -10.489 -16.529 1.00 71.69 187 CYS A C 1
ATOM 1437 O O . CYS A 1 187 ? 18.925 -10.326 -17.678 1.00 71.69 187 CYS A O 1
ATOM 1439 N N . LYS A 1 188 ? 19.384 -10.444 -15.502 1.00 69.19 188 LYS A N 1
ATOM 1440 C CA . LYS A 1 188 ? 20.816 -10.138 -15.658 1.00 69.19 188 LYS A CA 1
ATOM 1441 C C . LYS A 1 188 ? 21.534 -11.084 -16.625 1.00 69.19 188 LYS A C 1
ATOM 1443 O O . LYS A 1 188 ? 22.345 -10.614 -17.419 1.00 69.19 188 LYS A O 1
ATOM 1448 N N . ALA A 1 189 ? 21.249 -12.384 -16.569 1.00 66.06 189 ALA A N 1
ATOM 1449 C CA . ALA A 1 189 ? 21.854 -13.385 -17.445 1.00 66.06 189 ALA A CA 1
ATOM 1450 C C . ALA A 1 189 ? 21.410 -13.225 -18.909 1.00 66.06 189 ALA A C 1
ATOM 1452 O O . ALA A 1 189 ? 22.233 -13.334 -19.818 1.00 66.06 189 ALA A O 1
ATOM 1453 N N . ASP A 1 190 ? 20.138 -12.900 -19.145 1.00 58.69 190 ASP A N 1
ATOM 1454 C CA . ASP A 1 190 ? 19.618 -12.598 -20.479 1.00 58.69 190 ASP A CA 1
ATOM 1455 C C . ASP A 1 190 ? 20.159 -11.259 -21.013 1.00 58.69 190 ASP A C 1
ATOM 1457 O O . ASP A 1 190 ? 20.429 -11.144 -22.209 1.00 58.69 190 ASP A O 1
ATOM 1461 N N . PHE A 1 191 ? 20.418 -10.275 -20.142 1.00 57.38 191 PHE A N 1
ATOM 1462 C CA . PHE A 1 191 ? 20.971 -8.961 -20.511 1.00 57.38 191 PHE A CA 1
ATOM 1463 C C . PHE A 1 191 ? 22.490 -8.930 -20.709 1.00 57.38 191 PHE A C 1
ATOM 1465 O O . PHE A 1 191 ? 22.994 -8.017 -21.360 1.00 57.38 191 PHE A O 1
ATOM 1472 N N . GLN A 1 192 ? 23.228 -9.951 -20.262 1.00 50.12 192 GLN A N 1
ATOM 1473 C CA . GLN A 1 192 ? 24.613 -10.155 -20.707 1.00 50.12 192 GLN A CA 1
ATOM 1474 C C . GLN A 1 192 ? 24.709 -10.562 -22.191 1.00 50.12 192 GLN A C 1
ATOM 1476 O O . GLN A 1 192 ? 25.811 -10.643 -22.736 1.00 50.12 192 GLN A O 1
ATOM 1481 N N . ARG A 1 193 ? 23.581 -10.779 -22.888 1.00 52.81 193 ARG A N 1
ATOM 1482 C CA . ARG A 1 193 ? 23.570 -10.978 -24.340 1.00 52.81 193 ARG A CA 1
ATOM 1483 C C . ARG A 1 193 ? 23.611 -9.631 -25.053 1.00 52.81 193 ARG A C 1
ATOM 1485 O O . ARG A 1 193 ? 22.622 -8.899 -25.100 1.00 52.81 193 ARG A O 1
ATOM 1492 N N . THR A 1 194 ? 24.749 -9.336 -25.676 1.00 59.72 194 THR A N 1
ATOM 1493 C CA . THR A 1 194 ? 24.887 -8.254 -26.654 1.00 59.72 194 THR A CA 1
ATOM 1494 C C . THR A 1 194 ? 23.795 -8.414 -27.715 1.00 59.72 194 THR A C 1
ATOM 1496 O O . THR A 1 194 ? 23.840 -9.336 -28.532 1.00 59.72 194 THR A O 1
ATOM 1499 N N . SER A 1 195 ? 22.779 -7.554 -27.683 1.00 69.38 195 SER A N 1
ATOM 1500 C CA . SER A 1 195 ? 21.623 -7.683 -28.569 1.00 69.38 195 SER A CA 1
ATOM 1501 C C . SER A 1 195 ? 21.829 -6.817 -29.802 1.00 69.38 195 SER A C 1
ATOM 1503 O O . SER A 1 195 ? 22.249 -5.663 -29.701 1.00 69.38 195 SER A O 1
ATOM 1505 N N . SER A 1 196 ? 21.565 -7.386 -30.978 1.00 81.62 196 SER A N 1
ATOM 1506 C CA . SER A 1 196 ? 21.496 -6.614 -32.217 1.00 81.62 196 SER A CA 1
ATOM 1507 C C . SER A 1 196 ? 20.278 -5.696 -32.147 1.00 81.62 196 SER A C 1
ATOM 1509 O O . SER A 1 196 ? 19.161 -6.168 -31.949 1.00 81.62 196 SER A O 1
ATOM 1511 N N . ILE A 1 197 ? 20.507 -4.391 -32.273 1.00 84.50 197 ILE A N 1
ATOM 1512 C CA . ILE A 1 197 ? 19.463 -3.359 -32.169 1.00 84.50 197 ILE A CA 1
ATOM 1513 C C . ILE A 1 197 ? 19.115 -2.742 -33.526 1.00 84.50 197 ILE A C 1
ATOM 1515 O O . ILE A 1 197 ? 18.075 -2.102 -33.670 1.00 84.50 197 ILE A O 1
ATOM 1519 N N . GLY A 1 198 ? 19.965 -2.943 -34.532 1.00 90.12 198 GLY A N 1
ATOM 1520 C CA . GLY A 1 198 ? 19.748 -2.399 -35.861 1.00 90.12 198 GLY A CA 1
ATOM 1521 C C . GLY A 1 198 ? 20.918 -2.627 -36.805 1.00 90.12 198 GLY A C 1
ATOM 1522 O O . GLY A 1 198 ? 21.923 -3.258 -36.464 1.00 90.12 198 GLY A O 1
ATOM 1523 N N . THR A 1 199 ? 20.775 -2.078 -38.004 1.00 94.06 199 THR A N 1
ATOM 1524 C CA . THR A 1 199 ? 21.780 -2.137 -39.069 1.00 94.06 199 THR A CA 1
ATOM 1525 C C . THR A 1 199 ? 22.100 -0.744 -39.573 1.00 94.06 199 THR A C 1
ATOM 1527 O O . THR A 1 199 ? 21.220 0.116 -39.656 1.00 94.06 199 THR A O 1
ATOM 1530 N N . ILE A 1 200 ? 23.351 -0.519 -39.949 1.00 95.31 200 ILE A N 1
ATOM 1531 C CA . ILE A 1 200 ? 23.772 0.747 -40.547 1.00 95.31 200 ILE A CA 1
ATOM 1532 C C . ILE A 1 200 ? 23.202 0.850 -41.959 1.00 95.31 200 ILE A C 1
ATOM 1534 O O . ILE A 1 200 ? 23.405 -0.048 -42.772 1.00 95.31 200 ILE A O 1
ATOM 1538 N N . VAL A 1 201 ? 22.490 1.936 -42.250 1.00 96.75 201 VAL A N 1
ATOM 1539 C CA . VAL A 1 201 ? 21.851 2.178 -43.556 1.00 96.75 201 VAL A CA 1
ATOM 1540 C C . VAL A 1 201 ? 22.497 3.315 -44.341 1.00 96.75 201 VAL A C 1
ATOM 1542 O O . VAL A 1 201 ? 22.330 3.379 -45.554 1.00 96.75 201 VAL A O 1
ATOM 1545 N N . ASP A 1 202 ? 23.257 4.186 -43.677 1.00 96.12 202 ASP A N 1
ATOM 1546 C CA . ASP A 1 202 ? 23.989 5.284 -44.315 1.00 96.12 202 ASP A CA 1
ATOM 1547 C C . ASP A 1 202 ? 25.233 5.645 -43.490 1.00 96.12 202 ASP A C 1
ATOM 1549 O O . ASP A 1 202 ? 25.237 5.508 -42.264 1.00 96.12 202 ASP A O 1
ATOM 1553 N N . VAL A 1 203 ? 26.286 6.120 -44.156 1.00 95.75 203 VAL A N 1
ATOM 1554 C CA . VAL A 1 203 ? 27.545 6.553 -43.532 1.00 95.75 203 VAL A CA 1
ATOM 1555 C C . VAL A 1 203 ? 27.951 7.895 -44.131 1.00 95.75 203 VAL A C 1
ATOM 1557 O O . VAL A 1 203 ? 28.161 8.016 -45.337 1.00 95.75 203 VAL A O 1
ATOM 1560 N N . LYS A 1 204 ? 28.086 8.920 -43.286 1.00 92.81 204 LYS A N 1
ATOM 1561 C CA . LYS A 1 204 ? 28.531 10.265 -43.670 1.00 92.81 204 LYS A CA 1
ATOM 1562 C C . LYS A 1 204 ? 29.943 10.504 -43.151 1.00 92.81 204 LYS A C 1
ATOM 1564 O O . LYS A 1 204 ? 30.132 11.030 -42.055 1.00 92.81 204 LYS A O 1
ATOM 1569 N N . LEU A 1 205 ? 30.931 10.119 -43.959 1.00 89.38 205 LEU A N 1
ATOM 1570 C CA . LEU A 1 205 ? 32.355 10.251 -43.625 1.00 89.38 205 LEU A CA 1
ATOM 1571 C C . LEU A 1 205 ? 32.746 11.704 -43.337 1.00 89.38 205 LEU A C 1
ATOM 1573 O O . LEU A 1 205 ? 33.375 11.970 -42.316 1.00 89.38 205 LEU A O 1
ATOM 1577 N N . ASP A 1 206 ? 32.283 12.639 -44.168 1.00 87.31 206 ASP A N 1
ATOM 1578 C CA . ASP A 1 206 ? 32.590 14.070 -44.048 1.00 87.31 206 ASP A CA 1
ATOM 1579 C C . ASP A 1 206 ? 32.148 14.668 -42.701 1.00 87.31 206 ASP A C 1
ATOM 1581 O O . ASP A 1 206 ? 32.682 15.678 -42.249 1.00 87.31 206 ASP A O 1
ATOM 1585 N N . TRP A 1 207 ? 31.131 14.069 -42.075 1.00 84.75 207 TRP A N 1
ATOM 1586 C CA . TRP A 1 207 ? 30.511 14.555 -40.840 1.00 84.75 207 TRP A CA 1
ATOM 1587 C C . TRP A 1 207 ? 30.745 13.591 -39.662 1.00 84.75 207 TRP A C 1
ATOM 1589 O O . TRP A 1 207 ? 30.211 13.807 -38.575 1.00 84.75 207 TRP A O 1
ATOM 1599 N N . ALA A 1 208 ? 31.541 12.534 -39.867 1.00 88.88 208 ALA A N 1
ATOM 1600 C CA . ALA A 1 208 ? 31.915 11.525 -38.875 1.00 88.88 208 ALA A CA 1
ATOM 1601 C C . ALA A 1 208 ? 30.734 10.870 -38.117 1.00 88.88 208 ALA A C 1
ATOM 1603 O O . ALA A 1 208 ? 30.815 10.615 -36.907 1.00 88.88 208 ALA A O 1
ATOM 1604 N N . PHE A 1 209 ? 29.633 10.576 -38.819 1.00 91.94 209 PHE A N 1
ATOM 1605 C CA . PHE A 1 209 ? 28.502 9.832 -38.254 1.00 91.94 209 PHE A CA 1
ATOM 1606 C C . PHE A 1 209 ? 27.924 8.802 -39.231 1.00 91.94 209 PHE A C 1
ATOM 1608 O O . PHE A 1 209 ? 28.065 8.914 -40.447 1.00 91.94 209 PHE A O 1
ATOM 1615 N N . ALA A 1 210 ? 27.241 7.802 -38.685 1.00 94.44 210 ALA A N 1
ATOM 1616 C CA . ALA A 1 210 ? 26.468 6.814 -39.432 1.00 94.44 210 ALA A CA 1
ATOM 1617 C C . ALA A 1 210 ? 24.995 6.867 -39.011 1.00 94.44 210 ALA A C 1
ATOM 1619 O O . ALA A 1 210 ? 24.681 7.360 -37.929 1.00 94.44 210 ALA A O 1
ATOM 1620 N N . VAL A 1 211 ? 24.086 6.381 -39.851 1.00 95.00 211 VAL A N 1
ATOM 1621 C CA . VAL A 1 211 ? 22.654 6.269 -39.540 1.00 95.00 211 VAL A CA 1
ATOM 1622 C C . VAL A 1 211 ? 22.302 4.803 -39.358 1.00 95.00 211 VAL A C 1
ATOM 1624 O O . VAL A 1 211 ? 22.589 3.971 -40.219 1.00 95.00 211 VAL A O 1
ATOM 1627 N N . VAL A 1 212 ? 21.663 4.498 -38.234 1.00 94.69 212 VAL A N 1
ATOM 1628 C CA . VAL A 1 212 ? 21.233 3.150 -37.862 1.00 94.69 212 VAL A CA 1
ATOM 1629 C C . VAL A 1 212 ? 19.729 3.044 -38.029 1.00 94.69 212 VAL A C 1
ATOM 1631 O O . VAL A 1 212 ? 18.991 3.879 -37.508 1.00 94.69 212 VAL A O 1
ATOM 1634 N N . GLN A 1 213 ? 19.282 2.004 -38.725 1.00 94.75 213 GLN A N 1
ATOM 1635 C CA . GLN A 1 213 ? 17.884 1.607 -38.814 1.00 94.75 213 GLN A CA 1
ATOM 1636 C C . GLN A 1 213 ? 17.593 0.548 -37.751 1.00 94.75 213 GLN A C 1
ATOM 1638 O O . GLN A 1 213 ? 18.199 -0.525 -37.755 1.00 94.75 213 GLN A O 1
ATOM 1643 N N . PHE A 1 214 ? 16.653 0.848 -36.861 1.00 88.94 214 PHE A N 1
ATOM 1644 C CA . PHE A 1 214 ? 16.210 -0.052 -35.802 1.00 88.94 214 PHE A CA 1
ATOM 1645 C C . PHE A 1 214 ? 15.077 -0.945 -36.308 1.00 88.94 214 PHE A C 1
ATOM 1647 O O . PHE A 1 214 ? 14.271 -0.530 -37.149 1.00 88.94 214 PHE A O 1
ATOM 1654 N N . SER A 1 215 ? 15.012 -2.170 -35.782 1.00 77.12 215 SER A N 1
ATOM 1655 C CA . SER A 1 215 ? 13.892 -3.097 -36.008 1.00 77.12 215 SER A CA 1
ATOM 1656 C C . SER A 1 215 ? 12.648 -2.739 -35.184 1.00 77.12 215 SER A C 1
ATOM 1658 O O . SER A 1 215 ? 11.553 -3.201 -35.497 1.00 77.12 215 SER A O 1
ATOM 1660 N N . GLY A 1 216 ? 12.807 -1.906 -34.153 1.00 78.31 216 GLY A N 1
ATOM 1661 C CA . GLY A 1 216 ? 11.750 -1.447 -33.256 1.00 78.31 216 GLY A CA 1
ATOM 1662 C C . GLY A 1 216 ? 11.928 0.018 -32.858 1.00 78.31 216 GLY A C 1
ATOM 1663 O O . GLY A 1 216 ? 12.555 0.792 -33.582 1.00 78.31 216 GLY A O 1
ATOM 1664 N N . ALA A 1 217 ? 11.370 0.390 -31.704 1.00 76.44 217 ALA A N 1
ATOM 1665 C CA . ALA A 1 217 ? 11.482 1.744 -31.171 1.00 76.44 217 ALA A CA 1
ATOM 1666 C C . ALA A 1 217 ? 12.951 2.142 -30.952 1.00 76.44 217 ALA A C 1
ATOM 1668 O O . ALA A 1 217 ? 13.768 1.343 -30.491 1.00 76.44 217 ALA A O 1
ATOM 1669 N N . VAL A 1 218 ? 13.280 3.393 -31.280 1.00 73.94 218 VAL A N 1
ATOM 1670 C CA . VAL A 1 218 ? 14.628 3.934 -31.082 1.00 73.94 218 VAL A CA 1
ATOM 1671 C C . VAL A 1 218 ? 14.849 4.214 -29.601 1.00 73.94 218 VAL A C 1
ATOM 1673 O O . VAL A 1 218 ? 14.224 5.109 -29.035 1.00 73.94 218 VAL A O 1
ATOM 1676 N N . GLU A 1 219 ? 15.794 3.504 -28.997 1.00 70.19 219 GLU A N 1
ATOM 1677 C CA . GLU A 1 219 ? 16.263 3.784 -27.643 1.00 70.19 219 GLU A CA 1
ATOM 1678 C C . GLU A 1 219 ? 17.714 4.285 -27.679 1.00 70.19 219 GLU A C 1
ATOM 1680 O O . GLU A 1 219 ? 18.631 3.499 -27.940 1.00 70.19 219 GLU A O 1
ATOM 1685 N N . PRO A 1 220 ? 17.960 5.583 -27.429 1.00 74.06 220 PRO A N 1
ATOM 1686 C CA . PRO A 1 220 ? 19.317 6.103 -27.361 1.00 74.06 220 PRO A CA 1
ATOM 1687 C C . PRO A 1 220 ? 20.046 5.537 -26.134 1.00 74.06 220 PRO A C 1
ATOM 1689 O O . PRO A 1 220 ? 19.546 5.594 -25.014 1.00 74.06 220 PRO A O 1
ATOM 1692 N N . GLY A 1 221 ? 21.252 5.010 -26.344 1.00 77.44 221 GLY A N 1
ATOM 1693 C CA . GLY A 1 221 ? 22.102 4.443 -25.295 1.00 77.44 221 GLY A CA 1
ATOM 1694 C C . GLY A 1 221 ? 23.506 4.116 -25.816 1.00 77.44 221 GLY A C 1
ATOM 1695 O O . GLY A 1 221 ? 23.787 4.387 -26.986 1.00 77.44 221 GLY A O 1
ATOM 1696 N N . PRO A 1 222 ? 24.400 3.565 -24.975 1.00 81.19 222 PRO A N 1
ATOM 1697 C CA . PRO A 1 222 ? 25.716 3.096 -25.408 1.00 81.19 222 PRO A CA 1
ATOM 1698 C C . PRO A 1 222 ? 25.578 2.058 -26.524 1.00 81.19 222 PRO A C 1
ATOM 1700 O O . PRO A 1 222 ? 24.790 1.122 -26.407 1.00 81.19 222 PRO A O 1
ATOM 1703 N N . MET A 1 223 ? 26.320 2.227 -27.615 1.00 87.19 223 MET A N 1
ATOM 1704 C CA . MET A 1 223 ? 26.219 1.365 -28.790 1.00 87.19 223 MET A CA 1
ATOM 1705 C C . MET A 1 223 ? 27.586 0.879 -29.240 1.00 87.19 223 MET A C 1
ATOM 1707 O O . MET A 1 223 ? 28.615 1.483 -28.947 1.00 87.19 223 MET A O 1
ATOM 1711 N N . GLU A 1 224 ? 27.578 -0.221 -29.971 1.00 90.00 224 GLU A N 1
ATOM 1712 C CA . GLU A 1 224 ? 28.755 -0.921 -30.451 1.00 90.00 224 GLU A CA 1
ATOM 1713 C C . GLU A 1 224 ? 28.518 -1.362 -31.895 1.00 90.00 224 GLU A C 1
ATOM 1715 O O . GLU A 1 224 ? 27.529 -2.028 -32.195 1.00 90.00 224 GLU A O 1
ATOM 1720 N N . VAL A 1 225 ? 29.406 -0.988 -32.813 1.00 89.69 225 VAL A N 1
ATOM 1721 C CA . VAL A 1 225 ? 29.349 -1.444 -34.207 1.00 89.69 225 VAL A CA 1
ATOM 1722 C C . VAL A 1 225 ? 30.230 -2.674 -34.351 1.00 89.69 225 VAL A C 1
ATOM 1724 O O . VAL A 1 225 ? 31.418 -2.626 -34.030 1.00 89.69 225 VAL A O 1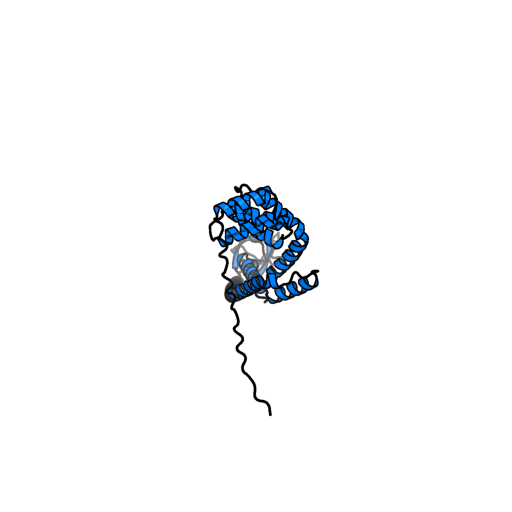
ATOM 1727 N N . VAL A 1 226 ? 29.655 -3.770 -34.844 1.00 86.88 226 VAL A N 1
ATOM 1728 C CA . VAL A 1 226 ? 30.410 -4.980 -35.179 1.00 86.88 226 VAL A CA 1
ATOM 1729 C C . VAL A 1 226 ? 30.926 -4.834 -36.599 1.00 86.88 226 VAL A C 1
ATOM 1731 O O . VAL A 1 226 ? 30.153 -4.869 -37.560 1.00 86.88 226 VAL A O 1
ATOM 1734 N N . THR A 1 227 ? 32.234 -4.647 -36.723 1.00 85.75 227 THR A N 1
ATOM 1735 C CA . THR A 1 227 ? 32.887 -4.568 -38.031 1.00 85.75 227 THR A CA 1
ATOM 1736 C C . THR A 1 227 ? 33.007 -5.953 -38.670 1.00 85.75 227 THR A C 1
ATOM 1738 O O . THR A 1 227 ? 32.904 -6.980 -37.995 1.00 85.75 227 THR A O 1
ATOM 1741 N N . ALA A 1 228 ? 33.226 -5.988 -39.987 1.00 78.06 228 ALA A N 1
ATOM 1742 C CA . ALA A 1 228 ? 33.373 -7.238 -40.737 1.00 78.06 228 ALA A CA 1
ATOM 1743 C C . ALA A 1 228 ? 34.570 -8.081 -40.257 1.00 78.06 228 ALA A C 1
ATOM 1745 O O . ALA A 1 228 ? 34.501 -9.307 -40.269 1.00 78.06 228 ALA A O 1
ATOM 1746 N N . ASP A 1 229 ? 35.624 -7.419 -39.774 1.00 76.31 229 ASP A N 1
ATOM 1747 C CA . ASP A 1 229 ? 36.868 -8.055 -39.331 1.00 76.31 229 ASP A CA 1
ATOM 1748 C C . ASP A 1 229 ? 36.805 -8.554 -37.874 1.00 76.31 229 ASP A C 1
ATOM 1750 O O . ASP A 1 229 ? 37.782 -9.083 -37.345 1.00 76.31 229 ASP A O 1
ATOM 1754 N N . GLY A 1 230 ? 35.667 -8.357 -37.192 1.00 69.88 230 GLY A N 1
ATOM 1755 C CA . GLY A 1 230 ? 35.451 -8.764 -35.805 1.00 69.88 230 GLY A CA 1
ATOM 1756 C C . GLY A 1 230 ? 35.712 -7.732 -34.689 1.00 69.88 230 GLY A C 1
ATOM 1757 O O . GLY A 1 230 ? 35.151 -7.949 -33.610 1.00 69.88 230 GLY A O 1
ATOM 1758 N N . PRO A 1 231 ? 36.479 -6.625 -34.843 1.00 77.38 231 PRO A N 1
ATOM 1759 C CA . PRO A 1 231 ? 36.575 -5.634 -33.778 1.00 77.38 231 PRO A CA 1
ATOM 1760 C C . PRO A 1 231 ? 35.260 -4.875 -33.578 1.00 77.38 231 PRO A C 1
ATOM 1762 O O . PRO A 1 231 ? 34.476 -4.646 -34.507 1.00 77.38 231 PRO A O 1
ATOM 1765 N N . VAL A 1 232 ? 35.042 -4.477 -32.327 1.00 86.38 232 VAL A N 1
ATOM 1766 C CA . VAL A 1 232 ? 33.865 -3.735 -31.883 1.00 86.38 232 VAL A CA 1
ATOM 1767 C C . VAL A 1 232 ? 34.241 -2.270 -31.693 1.00 86.38 232 VAL A C 1
ATOM 1769 O O . VAL A 1 232 ? 35.175 -1.963 -30.954 1.00 86.38 232 VAL A O 1
ATOM 1772 N N . ILE A 1 233 ? 33.514 -1.366 -32.351 1.00 89.12 233 ILE A N 1
ATOM 1773 C CA . ILE A 1 233 ? 33.738 0.082 -32.254 1.00 89.12 233 ILE A CA 1
ATOM 1774 C C . ILE A 1 233 ? 32.662 0.698 -31.362 1.00 89.12 233 ILE A C 1
ATOM 1776 O O . ILE A 1 233 ? 31.473 0.604 -31.672 1.00 89.12 233 ILE A O 1
ATOM 1780 N N . THR A 1 234 ? 33.059 1.366 -30.277 1.00 89.69 234 THR A N 1
ATOM 1781 C CA . THR A 1 234 ? 32.120 2.101 -29.421 1.00 89.69 234 THR A CA 1
ATOM 1782 C C . THR A 1 234 ? 31.521 3.288 -30.175 1.00 89.69 234 THR A C 1
ATOM 1784 O O . THR A 1 234 ? 32.231 4.141 -30.706 1.00 89.69 234 THR A O 1
ATOM 1787 N N . ALA A 1 235 ? 30.197 3.371 -30.173 1.00 89.88 235 ALA A N 1
ATOM 1788 C CA . ALA A 1 235 ? 29.416 4.409 -30.814 1.00 89.88 235 ALA A CA 1
ATOM 1789 C C . ALA A 1 235 ? 28.608 5.203 -29.781 1.00 89.88 235 ALA A C 1
ATOM 1791 O O . ALA A 1 235 ? 27.996 4.648 -28.864 1.00 89.88 235 ALA A O 1
ATOM 1792 N N . LYS A 1 236 ? 28.576 6.525 -29.950 1.00 90.31 236 LYS A N 1
ATOM 1793 C CA . LYS A 1 236 ? 27.742 7.431 -29.158 1.00 90.31 236 LYS A CA 1
ATOM 1794 C C . LYS A 1 236 ? 26.424 7.714 -29.886 1.00 90.31 236 LYS A C 1
ATOM 1796 O O . LYS A 1 236 ? 26.471 8.029 -31.079 1.00 90.31 236 LYS A O 1
ATOM 1801 N N . PRO A 1 237 ? 25.271 7.655 -29.195 1.00 91.31 237 PRO A N 1
ATOM 1802 C CA . PRO A 1 237 ? 23.986 8.034 -29.772 1.00 91.31 237 PRO A CA 1
ATOM 1803 C C . PRO A 1 237 ? 23.982 9.514 -30.163 1.00 91.31 237 PRO A C 1
ATOM 1805 O O . PRO A 1 237 ? 24.483 10.368 -29.432 1.00 91.31 237 PRO A O 1
ATOM 1808 N N . GLY A 1 238 ? 23.398 9.803 -31.318 1.00 89.81 238 GLY A N 1
ATOM 1809 C CA . GLY A 1 238 ? 23.179 11.135 -31.862 1.00 89.81 238 GLY A CA 1
ATOM 1810 C C . GLY A 1 238 ? 21.696 11.504 -31.886 1.00 89.81 238 GLY A C 1
ATOM 1811 O O . GLY A 1 238 ? 20.964 11.273 -30.926 1.00 89.81 238 GLY A O 1
ATOM 1812 N N . LYS A 1 239 ? 21.251 12.129 -32.978 1.00 89.69 239 LYS A N 1
ATOM 1813 C CA . LYS A 1 239 ? 19.877 12.627 -33.139 1.00 89.69 239 LYS A CA 1
ATOM 1814 C C . LYS A 1 239 ? 19.000 11.584 -33.818 1.00 89.69 239 LYS A C 1
ATOM 1816 O O . LYS A 1 239 ? 19.465 10.860 -34.694 1.00 89.69 239 LYS A O 1
ATOM 1821 N N . VAL A 1 240 ? 17.720 11.554 -33.455 1.00 89.94 240 VAL A N 1
ATOM 1822 C CA . VAL A 1 240 ? 16.707 10.783 -34.187 1.00 89.94 240 VAL A CA 1
ATOM 1823 C C . VAL A 1 240 ? 16.536 11.421 -35.566 1.00 89.94 240 VAL A C 1
ATOM 1825 O O . VAL A 1 240 ? 16.202 12.602 -35.662 1.00 89.94 240 VAL A O 1
ATOM 1828 N N . THR A 1 241 ? 16.822 10.667 -36.626 1.00 87.62 241 THR A N 1
ATOM 1829 C CA . THR A 1 241 ? 16.794 11.148 -38.021 1.00 87.62 241 THR A CA 1
ATOM 1830 C C . THR A 1 241 ? 15.545 10.699 -38.780 1.00 87.62 241 THR A C 1
ATOM 1832 O O . THR A 1 241 ? 15.299 11.172 -39.885 1.00 87.62 241 THR A O 1
ATOM 1835 N N . GLY A 1 242 ? 14.741 9.812 -38.189 1.00 87.75 242 GLY A N 1
ATOM 1836 C CA . GLY A 1 242 ? 13.503 9.289 -38.762 1.00 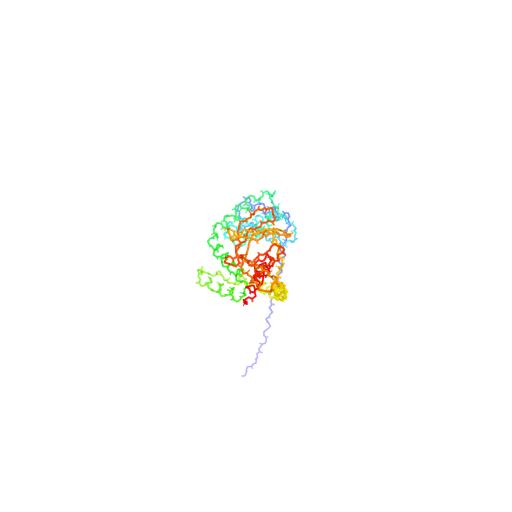87.75 242 GLY A CA 1
ATOM 1837 C C . GLY A 1 242 ? 12.745 8.404 -37.764 1.00 87.75 242 GLY A C 1
ATOM 1838 O O . GLY A 1 242 ? 13.234 8.203 -36.653 1.00 87.75 242 GLY A O 1
ATOM 1839 N N . PRO A 1 243 ? 11.579 7.842 -38.144 1.00 84.12 243 PRO A N 1
ATOM 1840 C CA . PRO A 1 243 ? 10.688 7.118 -37.228 1.00 84.12 243 PRO A CA 1
ATOM 1841 C C . PRO A 1 243 ? 11.373 5.994 -36.442 1.00 84.12 243 PRO A C 1
ATOM 1843 O O . PRO A 1 243 ? 11.099 5.827 -35.262 1.00 84.12 243 PRO A O 1
ATOM 1846 N N . ASN A 1 244 ? 12.306 5.287 -37.087 1.00 90.75 244 ASN A N 1
ATOM 1847 C CA . ASN A 1 244 ? 13.095 4.202 -36.502 1.00 90.75 244 ASN A CA 1
ATOM 1848 C C . ASN A 1 244 ? 14.594 4.376 -36.808 1.00 90.75 244 ASN A C 1
ATOM 1850 O O . ASN A 1 244 ? 15.301 3.398 -37.049 1.00 90.75 244 ASN A O 1
ATOM 1854 N N . GLN A 1 245 ? 15.068 5.624 -36.896 1.00 93.06 245 GLN A N 1
ATOM 1855 C CA . GLN A 1 245 ? 16.449 5.922 -37.274 1.00 93.06 245 GLN A CA 1
ATOM 1856 C C . GLN A 1 245 ? 17.140 6.851 -36.285 1.00 93.06 245 GLN A C 1
ATOM 1858 O O . GLN A 1 245 ? 16.570 7.853 -35.851 1.00 93.06 245 GLN A O 1
ATOM 1863 N N . LEU A 1 246 ? 18.397 6.540 -35.984 1.00 93.69 246 LEU A N 1
ATOM 1864 C CA . LEU A 1 246 ? 19.255 7.316 -35.095 1.00 93.69 246 LEU A CA 1
ATOM 1865 C C . LEU A 1 246 ? 20.610 7.523 -35.763 1.00 93.69 246 LEU A C 1
ATOM 1867 O O . LEU A 1 246 ? 21.188 6.571 -36.294 1.00 93.69 246 LEU A O 1
ATOM 1871 N N . SER A 1 247 ? 21.148 8.739 -35.702 1.00 93.44 247 SER A N 1
ATOM 1872 C CA . SER A 1 247 ? 22.556 8.942 -36.031 1.00 93.44 247 SER A CA 1
ATOM 1873 C C . SER A 1 247 ? 23.449 8.458 -34.890 1.00 93.44 247 SER A C 1
ATOM 1875 O O . SER A 1 247 ? 23.104 8.605 -33.722 1.00 93.44 247 SER A O 1
ATOM 1877 N N . ILE A 1 248 ? 24.605 7.887 -35.209 1.00 93.69 248 ILE A N 1
ATOM 1878 C CA . ILE A 1 248 ? 25.623 7.472 -34.243 1.00 93.69 248 ILE A CA 1
ATOM 1879 C C . ILE A 1 248 ? 26.977 8.056 -34.630 1.00 93.69 248 ILE A C 1
ATOM 1881 O O . ILE A 1 248 ? 27.309 8.132 -35.812 1.00 93.69 248 ILE A O 1
ATOM 1885 N N . SER A 1 249 ? 27.775 8.455 -33.642 1.00 92.62 249 SER A N 1
ATOM 1886 C CA . SER A 1 249 ? 29.151 8.906 -33.862 1.00 92.62 249 SER A CA 1
ATOM 1887 C C . SER A 1 249 ? 30.133 7.894 -33.294 1.00 92.62 249 SER A C 1
ATOM 1889 O O . SER A 1 249 ? 30.041 7.514 -32.129 1.00 92.62 249 SER A O 1
ATOM 1891 N N . VAL A 1 250 ? 31.084 7.480 -34.124 1.00 88.00 250 VAL A N 1
ATOM 1892 C CA . VAL A 1 250 ? 32.129 6.497 -33.795 1.00 88.00 250 VAL A CA 1
ATOM 1893 C C . VAL A 1 250 ? 33.528 7.116 -33.799 1.00 88.00 250 VAL A C 1
ATOM 1895 O O . VAL A 1 250 ? 34.516 6.402 -33.823 1.00 88.00 250 VAL A O 1
ATOM 1898 N N . GLY A 1 251 ? 33.633 8.448 -33.796 1.00 88.31 251 GLY A N 1
ATOM 1899 C CA . GLY A 1 251 ? 34.923 9.133 -33.722 1.00 88.31 251 GLY A CA 1
ATOM 1900 C C . GLY A 1 251 ? 35.795 8.959 -34.970 1.00 88.31 251 GLY A C 1
ATOM 1901 O O . GLY A 1 251 ? 35.331 9.123 -36.099 1.00 88.31 251 GLY A O 1
ATOM 1902 N N . LYS A 1 252 ? 37.085 8.684 -34.755 1.00 88.44 252 LYS A N 1
ATOM 1903 C CA . LYS A 1 252 ? 38.100 8.576 -35.822 1.00 88.44 252 LYS A CA 1
ATOM 1904 C C . LYS A 1 252 ? 37.966 7.270 -36.605 1.00 88.44 252 LYS A C 1
ATOM 1906 O O . LYS A 1 252 ? 38.499 7.137 -37.701 1.00 88.44 252 LYS A O 1
ATOM 1911 N N . GLU A 1 253 ? 37.229 6.327 -36.044 1.00 90.56 253 GLU A N 1
ATOM 1912 C CA . GLU A 1 253 ? 37.021 4.979 -36.527 1.00 90.56 253 GLU A CA 1
ATOM 1913 C C . GLU A 1 253 ? 35.886 4.899 -37.568 1.00 90.56 253 GLU A C 1
ATOM 1915 O O . GLU A 1 253 ? 35.623 3.826 -38.102 1.00 90.56 253 GLU A O 1
ATOM 1920 N N . ILE A 1 254 ? 35.247 6.025 -37.934 1.00 92.12 254 ILE A N 1
ATOM 1921 C CA . ILE A 1 254 ? 34.151 6.075 -38.927 1.00 92.12 254 ILE A CA 1
ATOM 1922 C C . ILE A 1 254 ? 34.527 5.478 -40.289 1.00 92.12 254 ILE A C 1
ATOM 1924 O O . ILE A 1 254 ? 33.675 4.903 -40.956 1.00 92.12 254 ILE A O 1
ATOM 1928 N N . ALA A 1 255 ? 35.802 5.541 -40.681 1.00 90.38 255 ALA A N 1
ATOM 1929 C CA . ALA A 1 255 ? 36.282 4.942 -41.927 1.00 90.38 255 ALA A CA 1
ATOM 1930 C C . ALA A 1 255 ? 36.187 3.401 -41.947 1.00 90.38 255 ALA A C 1
ATOM 1932 O O . ALA A 1 255 ? 36.224 2.800 -43.016 1.00 90.38 255 ALA A O 1
ATOM 1933 N N . GLN A 1 256 ? 36.062 2.761 -40.780 1.00 90.75 256 GLN A N 1
ATOM 1934 C CA . GLN A 1 256 ? 35.912 1.307 -40.627 1.00 90.75 256 GLN A CA 1
ATOM 1935 C C . GLN A 1 256 ? 34.435 0.874 -40.598 1.00 90.75 256 GLN A C 1
ATOM 1937 O O . GLN A 1 256 ? 34.122 -0.321 -40.593 1.00 90.75 256 GLN A O 1
ATOM 1942 N N . VAL A 1 257 ? 33.518 1.845 -40.580 1.00 92.06 257 VAL A N 1
ATOM 1943 C CA . VAL A 1 257 ? 32.080 1.618 -40.495 1.00 92.06 257 VAL A CA 1
ATOM 1944 C C . VAL A 1 257 ? 31.460 1.578 -41.889 1.00 92.06 257 VAL A C 1
ATOM 1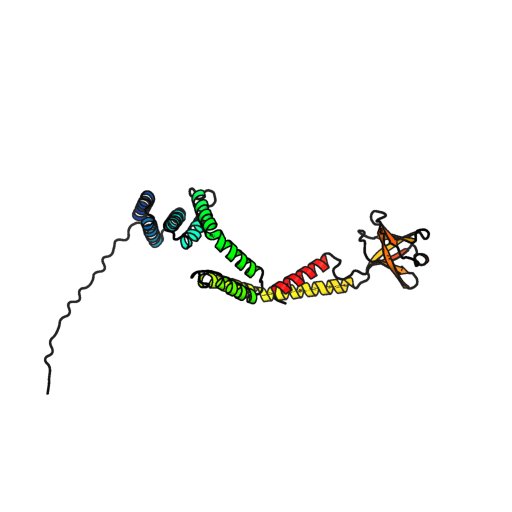946 O O . VAL A 1 257 ? 31.708 2.447 -42.721 1.00 92.06 257 VAL A O 1
ATOM 1949 N N . GLN A 1 258 ? 30.630 0.567 -42.145 1.00 94.12 258 GLN A N 1
ATOM 1950 C CA . GLN A 1 258 ? 30.030 0.308 -43.455 1.00 94.12 258 GLN A CA 1
ATOM 1951 C C . GLN A 1 258 ? 28.525 0.050 -43.356 1.00 94.12 258 GLN A C 1
ATOM 1953 O O . GLN A 1 258 ? 28.017 -0.453 -42.352 1.00 94.12 258 GLN A O 1
ATOM 1958 N N . VAL A 1 259 ? 27.813 0.359 -44.440 1.00 95.19 259 VAL A N 1
ATOM 1959 C CA . VAL A 1 259 ? 26.396 0.010 -44.601 1.00 95.19 259 VAL A CA 1
ATOM 1960 C C . VAL A 1 259 ? 26.221 -1.509 -44.515 1.00 95.19 259 VAL A C 1
ATOM 1962 O O . VAL A 1 259 ? 27.026 -2.272 -45.041 1.00 95.19 259 VAL A O 1
ATOM 1965 N N . GLY A 1 260 ? 25.167 -1.947 -43.829 1.00 92.44 260 GLY A N 1
ATOM 1966 C CA . GLY A 1 260 ? 24.857 -3.353 -43.569 1.00 92.44 260 GLY A CA 1
ATOM 1967 C C . GLY A 1 260 ? 25.487 -3.917 -42.293 1.00 92.44 260 GLY A C 1
ATOM 1968 O O . GLY A 1 260 ? 25.076 -4.987 -41.846 1.00 92.44 260 GLY A O 1
ATOM 1969 N N . GLN A 1 261 ? 26.430 -3.210 -41.659 1.00 93.00 261 GLN A N 1
ATOM 1970 C CA . GLN A 1 261 ? 27.004 -3.658 -40.390 1.00 93.00 261 GLN A CA 1
ATOM 1971 C C . GLN A 1 261 ? 25.966 -3.649 -39.268 1.00 93.00 261 GLN A C 1
ATOM 1973 O O . GLN A 1 261 ? 25.078 -2.792 -39.200 1.00 93.00 261 GLN A O 1
ATOM 1978 N N . THR A 1 262 ? 26.097 -4.626 -38.373 1.00 90.44 262 THR A N 1
ATOM 1979 C CA . THR A 1 262 ? 25.214 -4.764 -37.219 1.00 90.44 262 THR A CA 1
ATOM 1980 C C . THR A 1 262 ? 25.646 -3.813 -36.117 1.00 90.44 262 THR A C 1
ATOM 1982 O O . THR A 1 262 ? 26.805 -3.815 -35.699 1.00 90.44 262 THR A O 1
ATOM 1985 N N . VAL A 1 263 ? 24.683 -3.062 -35.592 1.00 88.38 263 VAL A N 1
ATOM 1986 C CA . VAL A 1 263 ? 24.855 -2.300 -34.360 1.00 88.38 263 VAL A CA 1
ATOM 1987 C C . VAL A 1 263 ? 24.269 -3.106 -33.217 1.00 88.38 263 VAL A C 1
ATOM 1989 O O . VAL A 1 263 ? 23.151 -3.628 -33.292 1.00 88.38 263 VAL A O 1
ATOM 1992 N N . ARG A 1 264 ? 25.054 -3.233 -32.159 1.00 86.62 264 ARG A N 1
ATOM 1993 C CA . ARG A 1 264 ? 24.671 -3.879 -30.920 1.00 86.62 264 ARG A CA 1
ATOM 1994 C C . ARG A 1 264 ? 24.617 -2.862 -29.796 1.00 86.62 264 ARG A C 1
ATOM 1996 O O . ARG A 1 264 ? 25.258 -1.813 -29.842 1.00 86.62 264 ARG A O 1
ATOM 2003 N N . ARG A 1 265 ? 23.849 -3.199 -28.771 1.00 77.75 265 ARG A N 1
ATOM 2004 C CA . ARG A 1 265 ? 23.868 -2.502 -27.492 1.00 77.75 265 ARG A CA 1
ATOM 2005 C C . ARG A 1 265 ? 24.186 -3.505 -26.402 1.00 77.75 265 ARG A C 1
ATOM 2007 O O . ARG A 1 265 ? 23.581 -4.578 -26.332 1.00 77.75 265 ARG A O 1
ATOM 2014 N N . THR A 1 266 ? 25.137 -3.130 -25.562 1.00 66.81 266 THR A N 1
ATOM 2015 C CA . THR A 1 266 ? 25.360 -3.785 -24.280 1.00 66.81 266 THR A CA 1
ATOM 2016 C C . THR A 1 266 ? 24.449 -3.086 -23.287 1.00 66.81 266 THR A C 1
ATOM 2018 O O . THR A 1 266 ? 24.661 -1.923 -22.950 1.00 66.81 266 THR A O 1
ATOM 2021 N N . TYR A 1 267 ? 23.381 -3.767 -22.888 1.00 59.62 267 TYR A N 1
ATOM 2022 C CA . TYR A 1 267 ? 22.500 -3.267 -21.844 1.00 59.62 267 TYR A CA 1
ATOM 2023 C C . TYR A 1 267 ? 23.193 -3.472 -20.501 1.00 59.62 267 TYR A C 1
ATOM 2025 O O . TYR A 1 267 ? 23.631 -4.579 -20.183 1.00 59.62 267 TYR A O 1
ATOM 2033 N N . VAL A 1 268 ? 23.300 -2.413 -19.702 1.00 57.88 268 VAL A N 1
ATOM 2034 C CA . VAL A 1 268 ? 23.721 -2.567 -18.309 1.00 57.88 268 VAL A CA 1
ATOM 2035 C C . VAL A 1 268 ? 22.529 -3.119 -17.527 1.00 57.88 268 VAL A C 1
ATOM 2037 O O . VAL A 1 268 ? 21.388 -2.693 -17.725 1.00 57.88 268 VAL A O 1
ATOM 2040 N N . ALA A 1 269 ? 22.776 -4.098 -16.653 1.00 49.53 269 ALA A N 1
ATOM 2041 C CA . ALA A 1 269 ? 21.752 -4.626 -15.758 1.00 49.53 269 ALA A CA 1
ATOM 2042 C C . ALA A 1 269 ? 21.038 -3.471 -15.026 1.00 49.53 269 ALA A C 1
ATOM 2044 O O . ALA A 1 269 ? 21.698 -2.649 -14.395 1.00 49.53 269 ALA A O 1
ATOM 2045 N N . GLY A 1 270 ? 19.707 -3.409 -15.139 1.00 51.00 270 GLY A N 1
ATOM 2046 C CA . GLY A 1 270 ? 18.878 -2.349 -14.545 1.00 51.00 270 GLY A CA 1
ATOM 2047 C C . GLY A 1 270 ? 18.334 -1.299 -15.526 1.00 51.00 270 GLY A C 1
ATOM 2048 O O . GLY A 1 270 ? 17.486 -0.506 -15.133 1.00 51.00 270 GLY A O 1
ATOM 2049 N N . GLU A 1 271 ? 18.744 -1.299 -16.802 1.00 56.16 271 GLU A N 1
ATOM 2050 C CA . GLU A 1 271 ? 18.264 -0.306 -17.787 1.00 56.16 271 GLU A CA 1
ATOM 2051 C C . GLU A 1 271 ? 16.894 -0.621 -18.415 1.00 56.16 271 GLU A C 1
ATOM 2053 O O . GLU A 1 271 ? 16.312 0.247 -19.065 1.00 56.16 271 GLU A O 1
ATOM 2058 N N . THR A 1 272 ? 16.347 -1.827 -18.230 1.00 59.28 272 THR A N 1
ATOM 2059 C CA . THR A 1 272 ? 15.001 -2.162 -18.724 1.00 59.28 272 THR A CA 1
ATOM 2060 C C . THR A 1 272 ? 13.951 -2.064 -17.619 1.00 59.28 272 THR A C 1
ATOM 2062 O O . THR A 1 272 ? 14.243 -2.423 -16.473 1.00 59.28 272 THR A O 1
ATOM 2065 N N . PRO A 1 273 ? 12.707 -1.648 -17.939 1.00 60.16 273 PRO A N 1
ATOM 2066 C CA . PRO A 1 273 ? 11.633 -1.533 -16.950 1.00 60.16 273 PRO A CA 1
ATOM 2067 C C . PRO A 1 273 ? 11.430 -2.815 -16.130 1.00 60.16 273 PRO A C 1
ATOM 2069 O O . PRO A 1 273 ? 11.312 -2.754 -14.913 1.00 60.16 273 PRO A O 1
ATOM 2072 N N . ALA A 1 274 ? 11.507 -3.985 -16.775 1.00 63.00 274 ALA A N 1
ATOM 2073 C CA . ALA A 1 274 ? 11.335 -5.280 -16.117 1.00 63.00 274 ALA A CA 1
ATOM 2074 C C . ALA A 1 274 ? 12.457 -5.617 -15.112 1.00 63.00 274 ALA A C 1
ATOM 2076 O O . ALA A 1 274 ? 12.171 -6.084 -14.009 1.00 63.00 274 ALA A O 1
ATOM 2077 N N . CYS A 1 275 ? 13.727 -5.357 -15.453 1.00 67.44 275 CYS A N 1
ATOM 2078 C CA . CYS A 1 275 ? 14.851 -5.549 -14.526 1.00 67.44 275 CYS A CA 1
ATOM 2079 C C . CYS A 1 275 ? 14.801 -4.537 -13.373 1.00 67.44 275 CYS A C 1
ATOM 2081 O O . CYS A 1 275 ? 15.024 -4.909 -12.221 1.00 67.44 275 CYS A O 1
ATOM 2083 N N . ALA A 1 276 ? 14.480 -3.275 -13.672 1.00 67.06 276 ALA A N 1
ATOM 2084 C CA . ALA A 1 276 ? 14.357 -2.220 -12.672 1.00 67.06 276 ALA A CA 1
ATOM 2085 C C . ALA A 1 276 ? 13.215 -2.494 -11.679 1.00 67.06 276 ALA A C 1
ATOM 2087 O O . ALA A 1 276 ? 13.342 -2.208 -10.486 1.00 67.06 276 ALA A O 1
ATOM 2088 N N . ASP A 1 277 ? 12.105 -3.068 -12.146 1.00 69.50 277 ASP A N 1
ATOM 2089 C CA . ASP A 1 277 ? 10.984 -3.456 -11.292 1.00 69.50 277 ASP A CA 1
ATOM 2090 C C . ASP A 1 277 ? 11.332 -4.667 -10.414 1.00 69.50 277 ASP A C 1
ATOM 2092 O O . ASP A 1 277 ? 11.078 -4.627 -9.208 1.00 69.50 277 ASP A O 1
ATOM 2096 N N . ALA A 1 278 ? 11.997 -5.693 -10.961 1.00 73.56 278 ALA A N 1
ATOM 2097 C CA . ALA A 1 278 ? 12.486 -6.833 -10.179 1.00 73.56 278 ALA A CA 1
ATOM 2098 C C . ALA A 1 278 ? 13.502 -6.398 -9.104 1.00 73.56 278 ALA A C 1
ATOM 2100 O O . ALA A 1 278 ? 13.410 -6.811 -7.948 1.00 73.56 278 ALA A O 1
ATOM 2101 N N . GLU A 1 279 ? 14.437 -5.504 -9.440 1.00 78.25 279 GLU A N 1
ATOM 2102 C CA . GLU A 1 279 ? 15.401 -4.947 -8.486 1.00 78.25 279 GLU A CA 1
ATOM 2103 C C . GLU A 1 279 ? 14.712 -4.135 -7.378 1.00 78.25 279 GLU A C 1
ATOM 2105 O O . GLU A 1 279 ? 15.028 -4.293 -6.192 1.00 78.25 279 GLU A O 1
ATOM 2110 N N . ARG A 1 280 ? 13.710 -3.320 -7.735 1.00 79.12 280 ARG A N 1
ATOM 2111 C CA . ARG A 1 280 ? 12.895 -2.570 -6.769 1.00 79.12 280 ARG A CA 1
ATOM 2112 C C . ARG A 1 280 ? 12.142 -3.506 -5.829 1.00 79.12 280 ARG A C 1
ATOM 2114 O O . ARG A 1 280 ? 12.151 -3.278 -4.619 1.00 79.12 280 ARG A O 1
ATOM 2121 N N . MET A 1 281 ? 11.546 -4.572 -6.362 1.00 75.62 281 MET A N 1
ATOM 2122 C CA . MET A 1 281 ? 10.843 -5.588 -5.578 1.00 75.62 281 MET A CA 1
ATOM 2123 C C . MET A 1 281 ? 11.786 -6.344 -4.637 1.00 75.62 281 MET A C 1
ATOM 2125 O O . MET A 1 281 ? 11.460 -6.509 -3.463 1.00 75.62 281 MET A O 1
ATOM 2129 N N . VAL A 1 282 ? 12.978 -6.744 -5.096 1.00 80.12 282 VAL A N 1
ATOM 2130 C CA . VAL A 1 282 ? 13.997 -7.379 -4.240 1.00 80.12 282 VAL A CA 1
ATOM 2131 C C . VAL A 1 282 ? 14.424 -6.442 -3.110 1.00 80.12 282 VAL A C 1
ATOM 2133 O O . VAL A 1 282 ? 14.497 -6.868 -1.956 1.00 80.12 282 VAL A O 1
ATOM 2136 N N . LYS A 1 283 ? 14.676 -5.161 -3.410 1.00 78.94 283 LYS A N 1
ATOM 2137 C CA . LYS A 1 283 ? 15.053 -4.157 -2.406 1.00 78.94 283 LYS A CA 1
ATOM 2138 C C . LYS A 1 283 ? 13.951 -3.960 -1.362 1.00 78.94 283 LYS A C 1
ATOM 2140 O O . LYS A 1 283 ? 14.239 -3.962 -0.167 1.00 78.94 283 LYS A O 1
ATOM 2145 N N . GLN A 1 284 ? 12.700 -3.847 -1.806 1.00 78.25 284 GLN A N 1
ATOM 2146 C CA . GLN A 1 284 ? 11.544 -3.720 -0.924 1.00 78.25 284 GLN A CA 1
ATOM 2147 C C . GLN A 1 284 ? 11.379 -4.961 -0.035 1.00 78.25 284 GLN A C 1
ATOM 2149 O O . GLN A 1 284 ? 11.239 -4.828 1.177 1.00 78.25 284 GLN A O 1
ATOM 2154 N N . LEU A 1 285 ? 11.468 -6.167 -0.601 1.00 72.19 285 LEU A N 1
ATOM 2155 C CA . LEU A 1 285 ? 11.326 -7.416 0.154 1.00 72.19 285 LEU A CA 1
ATOM 2156 C C . LEU A 1 285 ? 12.457 -7.630 1.170 1.00 72.19 285 LEU A C 1
ATOM 2158 O O . LEU A 1 285 ? 12.194 -8.115 2.268 1.00 72.19 285 LEU A O 1
ATOM 2162 N N . ARG A 1 286 ? 13.699 -7.233 0.860 1.00 78.12 286 ARG A N 1
ATOM 2163 C CA . ARG A 1 286 ? 14.804 -7.251 1.839 1.00 78.12 286 ARG A CA 1
ATOM 2164 C C . ARG A 1 286 ? 14.551 -6.294 2.998 1.00 78.12 286 ARG A C 1
ATOM 2166 O O . ARG A 1 286 ? 14.665 -6.701 4.150 1.00 78.12 286 ARG A O 1
ATOM 2173 N N . GLN A 1 287 ? 14.094 -5.075 2.709 1.00 77.00 287 GLN A N 1
ATOM 2174 C CA . GLN A 1 287 ? 13.719 -4.107 3.740 1.00 77.00 287 GLN A CA 1
ATOM 2175 C C . GLN A 1 287 ? 12.592 -4.643 4.647 1.00 77.00 287 GLN A C 1
ATOM 2177 O O . GLN A 1 287 ? 12.667 -4.497 5.867 1.00 77.00 287 GLN A O 1
ATOM 2182 N N . GLN A 1 288 ? 11.607 -5.333 4.061 1.00 69.75 288 GLN A N 1
ATOM 2183 C CA . GLN A 1 288 ? 10.498 -6.002 4.759 1.00 69.75 288 GLN A CA 1
ATOM 2184 C C . GLN A 1 288 ? 10.891 -7.219 5.600 1.00 69.75 288 GLN A C 1
ATOM 2186 O O . GLN A 1 288 ? 10.093 -7.671 6.422 1.00 69.75 288 GLN A O 1
ATOM 2191 N N . LEU A 1 289 ? 12.068 -7.787 5.343 1.00 71.50 289 LEU A N 1
ATOM 2192 C CA . LEU A 1 289 ? 12.622 -8.933 6.062 1.00 71.50 289 LEU A CA 1
ATOM 2193 C C . LEU A 1 289 ? 13.762 -8.535 7.014 1.00 71.50 289 LEU A C 1
ATOM 2195 O O . LEU A 1 289 ? 14.227 -9.381 7.776 1.00 71.50 289 LEU A O 1
ATOM 2199 N N . GLY A 1 290 ? 14.213 -7.277 6.968 1.00 73.56 290 GLY A N 1
ATOM 2200 C CA . GLY A 1 290 ? 15.340 -6.787 7.763 1.00 73.56 290 GLY A CA 1
ATOM 2201 C C . GLY A 1 290 ? 16.691 -7.335 7.316 1.00 73.56 290 GLY A C 1
ATOM 2202 O O . GLY A 1 290 ? 17.548 -7.581 8.163 1.00 73.56 290 GLY A O 1
ATOM 2203 N N . LEU A 1 291 ? 16.847 -7.548 6.005 1.00 68.00 291 LEU A N 1
ATOM 2204 C CA . LEU A 1 291 ? 18.056 -8.046 5.340 1.00 68.00 291 LEU A CA 1
ATOM 2205 C C . LEU A 1 291 ? 18.829 -6.934 4.625 1.00 68.00 291 LEU A C 1
ATOM 2207 O O . LEU A 1 291 ? 18.181 -5.973 4.146 1.00 68.00 291 LEU A O 1
#

Secondary structure (DSSP, 8-state):
---------------------PPPPHHHHHHHHHHHHHTT-HHHHHHHHHHHHHTT----SHHHHHHHHHHHHTT-HHHHHHHHHHHHHHHGGG-TTHHHHHHHHHHHHHHHHHHHHHHHHHHHHHHH--SHHHHHHHHHHHHTT--S---GGGTHHHHHHHHHHHHHHHHHHHHHHHHHHHHHHHHHHHHTS-EEEEEEEEEEGGGTEEEEEESSS-----EEEE-TTSPEEEEEEEEEEETTEEEEE-GGGGGG--TTPEEEE-PPTT-SHHHHHHHHHHHHHHHHHT-